Protein AF-A0A4Y8ASU7-F1 (afdb_monomer)

Mean predicted aligned error: 11.01 Å

Sequence (194 aa):
MLKTLIFANNSLIIQIIEDSEATLLFNSAEYLFLFICIIIALLIMMLIPAILCFSMIDNFFNINKFKKEIDTRICTSDIIHYSEYTKCTCDKYLKSCSNFVKNFTGLAAWNIFSLAYIITGFDNFKTGLIEYFRFPFNVFNSLNSDAILNSIKSFSSNWLSMFTIIVLTLIFTLLGKYIGNTMGKERMKLRGLI

Organism: NCBI:txid708091

Radius of gyration: 28.39 Å; Cα contacts (8 Å, |Δi|>4): 136; chains: 1; bounding box: 57×44×99 Å

Secondary structure (DSSP, 8-state):
--HHHHHHHHHHHHHHHHHHHHHHHHHHHHHHHHHHHHHHHHHHHHHHHHHHHHHHHHHHHHHHHHHHHHHHHHTT--SS-HHHHHHHHHHHHHHHHHHHHHHHHHHHHHHHHHHHHHHHHSSSHHHHHHHHHHHHHHHHHTTSSS-HHHHHHHTHHHHHHHHHHHHHHHHHHHHHHHHHHHHHHHHHHTTT--

Foldseek 3Di:
DVVVVVVVVVVVVVVVVVVVVVVVVVVVVVLVVLVVVLLVVLVCLVCLLVVLVVQLVVLVVQLVVLVCVLVVDVVDDDDDPCDPVNVVSLVSNLQSLLSNQLSVQLNVLLVVLLQVCLVPVDPDNVVSVVCLVCVSVQLVVVSPPDQNVVSCVVCVVSVVSSVVSNVRSNVRSVVSSVVSSVVSVVVCVVVVND

pLDDT: mean 81.57, std 17.42, range [36.06, 97.94]

Structure (mmCIF, N/CA/C/O backbone):
data_AF-A0A4Y8ASU7-F1
#
_entry.id   AF-A0A4Y8ASU7-F1
#
loop_
_atom_site.group_PDB
_atom_site.id
_atom_site.type_symbol
_atom_site.label_atom_id
_atom_site.label_alt_id
_atom_site.label_comp_id
_atom_site.label_asym_id
_atom_site.label_entity_id
_atom_site.label_seq_id
_atom_site.pdbx_PDB_ins_code
_atom_site.Cartn_x
_atom_site.Cartn_y
_atom_site.Cartn_z
_atom_site.occupancy
_atom_site.B_iso_or_equiv
_atom_site.auth_seq_id
_atom_site.auth_comp_id
_atom_site.auth_asym_id
_atom_site.auth_atom_id
_atom_site.pdbx_PDB_model_num
ATOM 1 N N . MET A 1 1 ? -0.483 -27.509 70.607 1.00 44.81 1 MET A N 1
ATOM 2 C CA . MET A 1 1 ? -1.502 -27.448 69.536 1.00 44.81 1 MET A CA 1
ATOM 3 C C . MET A 1 1 ? -1.862 -26.021 69.093 1.00 44.81 1 MET A C 1
ATOM 5 O O . MET A 1 1 ? -2.375 -25.873 67.999 1.00 44.81 1 MET A O 1
ATOM 9 N N . LEU A 1 2 ? -1.549 -24.969 69.871 1.00 36.50 2 LEU A N 1
ATOM 10 C CA . LEU A 1 2 ? -1.854 -23.573 69.501 1.00 36.50 2 LEU A CA 1
ATOM 11 C C . LEU A 1 2 ? -0.811 -22.920 68.558 1.00 36.50 2 LEU A C 1
ATOM 13 O O . LEU A 1 2 ? -1.159 -22.084 67.735 1.00 36.50 2 LEU A O 1
ATOM 17 N N . LYS A 1 3 ? 0.467 -23.330 68.630 1.00 36.06 3 LYS A N 1
ATOM 18 C CA . LYS A 1 3 ? 1.561 -22.774 67.800 1.00 36.06 3 LYS A CA 1
ATOM 19 C C . LYS A 1 3 ? 1.506 -23.178 66.319 1.00 36.06 3 LYS A C 1
ATOM 21 O O . LYS A 1 3 ? 1.955 -22.418 65.472 1.00 36.06 3 LYS A O 1
ATOM 26 N N . THR A 1 4 ? 0.948 -24.345 66.001 1.00 41.53 4 THR A N 1
ATOM 27 C CA . THR A 1 4 ? 0.820 -24.848 64.621 1.00 41.53 4 THR A CA 1
ATOM 28 C C . THR A 1 4 ? -0.310 -24.174 63.842 1.00 41.53 4 THR A C 1
ATOM 30 O O . THR A 1 4 ? -0.226 -24.068 62.624 1.00 41.53 4 THR A O 1
ATOM 33 N N . LEU A 1 5 ? -1.329 -23.656 64.535 1.00 39.16 5 LEU A N 1
ATOM 34 C CA . LEU A 1 5 ? -2.473 -22.984 63.909 1.00 39.16 5 LEU A CA 1
ATOM 35 C C . LEU A 1 5 ? -2.127 -21.557 63.440 1.00 39.16 5 LEU A C 1
ATOM 37 O O . LEU A 1 5 ? -2.659 -21.089 62.440 1.00 39.16 5 LEU A O 1
ATOM 41 N N . ILE A 1 6 ? -1.178 -20.898 64.115 1.00 47.53 6 ILE A N 1
ATOM 42 C CA . ILE A 1 6 ? -0.704 -19.549 63.759 1.00 47.53 6 ILE A CA 1
ATOM 43 C C . ILE A 1 6 ? 0.185 -19.586 62.502 1.00 47.53 6 ILE A C 1
ATOM 45 O O . ILE A 1 6 ? 0.091 -18.703 61.654 1.00 47.53 6 ILE A O 1
ATOM 49 N N . PHE A 1 7 ? 1.000 -20.635 62.333 1.00 46.31 7 PHE A N 1
ATOM 50 C CA . PHE A 1 7 ? 1.861 -20.788 61.151 1.00 46.31 7 PHE A CA 1
ATOM 51 C C . PHE A 1 7 ? 1.074 -21.076 59.863 1.00 46.31 7 PHE A C 1
ATOM 53 O O . PHE A 1 7 ? 1.402 -20.517 58.820 1.00 46.31 7 PHE A O 1
ATOM 60 N N . ALA A 1 8 ? 0.017 -21.892 59.940 1.00 49.94 8 ALA A N 1
ATOM 61 C CA . ALA A 1 8 ? -0.834 -22.198 58.787 1.00 49.94 8 ALA A CA 1
ATOM 62 C C . ALA A 1 8 ? -1.646 -20.979 58.312 1.00 49.94 8 ALA A C 1
ATOM 64 O O . ALA A 1 8 ? -1.861 -20.807 57.116 1.00 49.94 8 ALA A O 1
ATOM 65 N N . ASN A 1 9 ? -2.053 -20.102 59.238 1.00 49.16 9 ASN A N 1
ATOM 66 C CA . ASN A 1 9 ? -2.788 -18.887 58.891 1.00 49.16 9 ASN A CA 1
ATOM 67 C C . ASN A 1 9 ? -1.881 -17.854 58.203 1.00 49.16 9 ASN A C 1
ATOM 69 O O . ASN A 1 9 ? -2.295 -17.209 57.245 1.00 49.16 9 ASN A O 1
ATOM 73 N N . ASN A 1 10 ? -0.616 -17.750 58.627 1.00 52.97 10 ASN A N 1
ATOM 74 C CA . ASN A 1 10 ? 0.356 -16.885 57.960 1.00 52.97 10 ASN A CA 1
ATOM 75 C C . ASN A 1 10 ? 0.734 -17.387 56.560 1.00 52.97 10 ASN A C 1
ATOM 77 O O . ASN A 1 10 ? 0.873 -16.557 55.671 1.00 52.97 10 ASN A O 1
ATOM 81 N N . SER A 1 11 ? 0.878 -18.699 56.325 1.00 52.06 11 SER A N 1
ATOM 82 C CA . SER A 1 11 ? 1.217 -19.192 54.977 1.00 52.06 11 SER A CA 1
ATOM 83 C C . SER A 1 11 ? 0.069 -19.017 53.981 1.00 52.06 11 SER A C 1
ATOM 85 O O . SER A 1 11 ? 0.326 -18.713 52.824 1.00 52.06 11 SER A O 1
ATOM 87 N N . LEU A 1 12 ? -1.184 -19.159 54.428 1.00 50.53 12 LEU A N 1
ATOM 88 C CA . LEU A 1 12 ? -2.373 -18.874 53.618 1.00 50.53 12 LEU A CA 1
ATOM 89 C C . LEU A 1 12 ? -2.499 -17.382 53.300 1.00 50.53 12 LEU A C 1
ATOM 91 O O . LEU A 1 12 ? -2.780 -17.030 52.163 1.00 50.53 12 LEU A O 1
ATOM 95 N N . ILE A 1 13 ? -2.248 -16.499 54.271 1.00 52.28 13 ILE A N 1
ATOM 96 C CA . ILE A 1 13 ? -2.249 -15.047 54.036 1.00 52.28 13 ILE A CA 1
ATOM 97 C C . ILE A 1 13 ? -1.114 -14.651 53.081 1.00 52.28 13 ILE A C 1
ATOM 99 O O . ILE A 1 13 ? -1.345 -13.852 52.183 1.00 52.28 13 ILE A O 1
ATOM 103 N N . ILE A 1 14 ? 0.080 -15.237 53.220 1.00 55.22 14 ILE A N 1
ATOM 104 C CA . ILE A 1 14 ? 1.208 -14.985 52.312 1.00 55.22 14 ILE A CA 1
ATOM 105 C C . ILE A 1 14 ? 0.900 -15.494 50.899 1.00 55.22 14 ILE A C 1
ATOM 107 O O . ILE A 1 14 ? 1.117 -14.746 49.959 1.00 55.22 14 ILE A O 1
ATOM 111 N N . GLN A 1 15 ? 0.312 -16.687 50.744 1.00 50.19 15 GLN A N 1
ATOM 112 C CA . GLN A 1 15 ? -0.119 -17.194 49.433 1.00 50.19 15 GLN A CA 1
ATOM 113 C C . GLN A 1 15 ? -1.212 -16.333 48.797 1.00 50.19 15 GLN A C 1
ATOM 115 O O . GLN A 1 15 ? -1.145 -16.063 47.608 1.00 50.19 15 GLN A O 1
ATOM 120 N N . ILE A 1 16 ? -2.189 -15.852 49.571 1.00 56.22 16 ILE A N 1
ATOM 121 C CA . ILE A 1 16 ? -3.238 -14.955 49.060 1.00 56.22 16 ILE A CA 1
ATOM 122 C C . ILE A 1 16 ? -2.641 -13.604 48.641 1.00 56.22 16 ILE A C 1
ATOM 124 O O . ILE A 1 16 ? -3.073 -13.031 47.643 1.00 56.22 16 ILE A O 1
ATOM 128 N N . ILE A 1 17 ? -1.650 -13.094 49.377 1.00 53.31 17 ILE A N 1
ATOM 129 C CA . ILE A 1 17 ? -0.957 -11.847 49.034 1.00 53.31 17 ILE A CA 1
ATOM 130 C C . ILE A 1 17 ? -0.096 -12.040 47.781 1.00 53.31 17 ILE A C 1
ATOM 132 O O . ILE A 1 17 ? -0.230 -11.232 46.867 1.00 53.31 17 ILE A O 1
ATOM 136 N N . GLU A 1 18 ? 0.697 -13.113 47.696 1.00 53.25 18 GLU A N 1
AT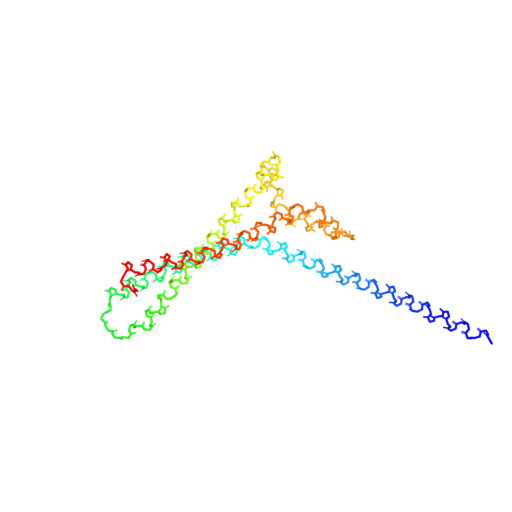OM 137 C CA . GLU A 1 18 ? 1.498 -13.465 46.512 1.00 53.25 18 GLU A CA 1
ATOM 138 C C . GLU A 1 18 ? 0.620 -13.709 45.284 1.00 53.25 18 GLU A C 1
ATOM 140 O O . GLU A 1 18 ? 0.930 -13.192 44.216 1.00 53.25 18 GLU A O 1
ATOM 145 N N . ASP A 1 19 ? -0.504 -14.416 45.422 1.00 53.53 19 ASP A N 1
ATOM 146 C CA . ASP A 1 19 ? -1.455 -14.617 44.328 1.00 53.53 19 ASP A CA 1
ATOM 147 C C . ASP A 1 19 ? -2.114 -13.295 43.916 1.00 53.53 19 ASP A C 1
ATOM 149 O O . ASP A 1 19 ? -2.340 -13.081 42.724 1.00 53.53 19 ASP A O 1
ATOM 153 N N . SER A 1 20 ? -2.386 -12.379 44.857 1.00 54.91 20 SER A N 1
ATOM 154 C CA . SER A 1 20 ? -2.950 -11.054 44.555 1.00 54.91 20 SER A CA 1
ATOM 155 C C . SER A 1 20 ? -1.939 -10.109 43.897 1.00 54.91 20 SER A C 1
ATOM 157 O O . SER A 1 20 ? -2.292 -9.387 42.967 1.00 54.91 20 SER A O 1
ATOM 159 N N . GLU A 1 21 ? -0.672 -10.135 44.324 1.00 51.09 21 GLU A N 1
ATOM 160 C CA . GLU A 1 21 ? 0.411 -9.357 43.717 1.00 51.09 21 GLU A CA 1
ATOM 161 C C . GLU A 1 21 ? 0.785 -9.926 42.355 1.00 51.09 21 GLU A C 1
ATOM 163 O O . GLU A 1 21 ? 0.956 -9.162 41.409 1.00 51.09 21 GLU A O 1
ATOM 168 N N . ALA A 1 22 ? 0.847 -11.251 42.212 1.00 48.22 22 ALA A N 1
ATOM 169 C CA . ALA A 1 22 ? 1.068 -11.905 40.933 1.00 48.22 22 ALA A CA 1
ATOM 170 C C . ALA A 1 22 ? -0.089 -11.623 39.970 1.00 48.22 22 ALA A C 1
ATOM 172 O O . ALA A 1 22 ? 0.170 -11.255 38.832 1.00 48.22 22 ALA A O 1
ATOM 173 N N . THR A 1 23 ? -1.355 -11.697 40.395 1.00 50.91 23 THR A N 1
ATOM 174 C CA . THR A 1 23 ? -2.488 -11.315 39.528 1.00 50.91 23 THR A CA 1
ATOM 175 C C . THR A 1 23 ? -2.517 -9.821 39.211 1.00 50.91 23 THR A C 1
ATOM 177 O O . THR A 1 23 ? -2.830 -9.468 38.078 1.00 50.91 23 THR A O 1
ATOM 180 N N . LEU A 1 24 ? -2.129 -8.927 40.125 1.00 52.47 24 LEU A N 1
ATOM 181 C CA . LEU A 1 24 ? -1.955 -7.496 39.830 1.00 52.47 24 LEU A CA 1
ATOM 182 C C . LEU A 1 24 ? -0.792 -7.233 38.857 1.00 52.47 24 LEU A C 1
ATOM 184 O O . LEU A 1 24 ? -0.921 -6.415 37.943 1.00 52.47 24 LEU A O 1
ATOM 188 N N . LEU A 1 25 ? 0.327 -7.944 38.996 1.00 47.69 25 LEU A N 1
ATOM 189 C CA . LEU A 1 25 ? 1.481 -7.864 38.098 1.00 47.69 25 LEU A CA 1
ATOM 190 C C . LEU A 1 25 ? 1.181 -8.461 36.717 1.00 47.69 25 LEU A C 1
ATOM 192 O O . LEU A 1 25 ? 1.522 -7.849 35.711 1.00 47.69 25 LEU A O 1
ATOM 196 N N . PHE A 1 26 ? 0.492 -9.600 36.642 1.00 49.72 26 PHE A N 1
ATOM 197 C CA . PHE A 1 26 ? 0.038 -10.191 35.380 1.00 49.72 26 PHE A CA 1
ATOM 198 C C . PHE A 1 26 ? -1.007 -9.308 34.693 1.00 49.72 26 PHE A C 1
ATOM 200 O O . PHE A 1 26 ? -0.875 -9.053 33.498 1.00 49.72 26 PHE A O 1
ATOM 207 N N . ASN A 1 27 ? -1.968 -8.752 35.439 1.00 61.84 27 ASN A N 1
ATOM 208 C CA . ASN A 1 27 ? -2.937 -7.798 34.897 1.00 61.84 27 ASN A CA 1
ATOM 209 C C . ASN A 1 27 ? -2.243 -6.524 34.398 1.00 61.84 27 ASN A C 1
ATOM 211 O O . ASN A 1 27 ? -2.561 -6.049 33.313 1.00 61.84 27 ASN A O 1
ATOM 215 N N . SER A 1 28 ? -1.262 -5.984 35.127 1.00 68.44 28 SER A N 1
ATOM 216 C CA . SER A 1 28 ? -0.523 -4.791 34.686 1.00 68.44 28 SER A CA 1
ATOM 217 C C . SER A 1 28 ? 0.396 -5.058 33.488 1.00 68.44 28 SER A C 1
ATOM 219 O O . SER A 1 28 ? 0.469 -4.223 32.586 1.00 68.44 28 SER A O 1
ATOM 221 N N . ALA A 1 29 ? 1.043 -6.225 33.419 1.00 74.19 29 ALA A N 1
ATOM 222 C CA . ALA A 1 29 ? 1.881 -6.623 32.290 1.00 74.19 29 ALA A CA 1
ATOM 223 C C . ALA A 1 29 ? 1.060 -6.894 31.019 1.00 74.19 29 ALA A C 1
ATOM 225 O O . ALA A 1 29 ? 1.435 -6.429 29.941 1.00 74.19 29 ALA A O 1
ATOM 226 N N . GLU A 1 30 ? -0.073 -7.593 31.128 1.00 74.31 30 GLU A N 1
ATOM 227 C CA . GLU A 1 30 ? -0.996 -7.823 30.011 1.00 74.31 30 GLU A CA 1
ATOM 228 C C . GLU A 1 30 ? -1.584 -6.502 29.497 1.00 74.31 30 GLU A C 1
ATOM 230 O O . GLU A 1 30 ? -1.581 -6.247 28.290 1.00 74.31 30 GLU A O 1
ATOM 235 N N . TYR A 1 31 ? -2.006 -5.611 30.401 1.00 76.62 31 TYR A N 1
ATOM 236 C CA . TYR A 1 31 ? -2.478 -4.274 30.035 1.00 76.62 31 TYR A CA 1
ATOM 237 C C . TYR A 1 31 ? -1.402 -3.451 29.327 1.00 76.62 31 TYR A C 1
ATOM 239 O O . TYR A 1 31 ? -1.688 -2.802 28.318 1.00 76.62 31 TYR A O 1
ATOM 247 N N . LEU A 1 32 ? -0.163 -3.487 29.820 1.00 81.31 32 LEU A N 1
ATOM 248 C CA . LEU A 1 32 ? 0.962 -2.785 29.208 1.00 81.31 32 LEU A CA 1
ATOM 249 C C . LEU A 1 32 ? 1.285 -3.347 27.818 1.00 81.31 32 LEU A C 1
ATOM 251 O O . LEU A 1 32 ? 1.518 -2.582 26.882 1.00 81.31 32 LEU A O 1
ATOM 255 N N . PHE A 1 33 ? 1.241 -4.668 27.652 1.00 84.50 33 PHE A N 1
ATOM 256 C CA . PHE A 1 33 ? 1.410 -5.312 26.353 1.00 84.50 33 PHE A CA 1
ATOM 257 C C . PHE A 1 33 ? 0.317 -4.889 25.361 1.00 84.50 33 PHE A C 1
ATOM 259 O O . PHE A 1 33 ? 0.629 -4.437 24.259 1.00 84.50 33 PHE A O 1
ATOM 266 N N . LEU A 1 34 ? -0.958 -4.959 25.756 1.00 82.62 34 LEU A N 1
ATOM 267 C CA . LEU A 1 34 ? -2.087 -4.539 24.919 1.00 82.62 34 LEU A CA 1
ATOM 268 C C . LEU A 1 34 ? -2.005 -3.057 24.547 1.00 82.62 34 LEU A C 1
ATOM 270 O O . LEU A 1 34 ? -2.239 -2.700 23.391 1.00 82.62 34 LEU A O 1
ATOM 274 N N . PHE A 1 35 ? -1.629 -2.200 25.498 1.00 83.56 35 PHE A N 1
ATOM 275 C CA . PHE A 1 35 ? -1.383 -0.785 25.245 1.00 83.56 35 PHE A CA 1
ATOM 276 C C . PHE A 1 35 ? -0.330 -0.599 24.148 1.00 83.56 35 PHE A C 1
ATOM 278 O O . PHE A 1 35 ? -0.595 0.064 23.145 1.00 83.56 35 PHE A O 1
ATOM 285 N N . ILE A 1 36 ? 0.833 -1.243 24.289 1.00 87.19 36 ILE A N 1
ATOM 286 C CA . ILE A 1 36 ? 1.911 -1.190 23.294 1.00 87.19 36 ILE A CA 1
ATOM 287 C C . ILE A 1 36 ? 1.407 -1.669 21.926 1.00 87.19 36 ILE A C 1
ATOM 289 O O . ILE A 1 36 ? 1.649 -1.000 20.920 1.00 87.19 36 ILE A O 1
ATOM 293 N N . CYS A 1 37 ? 0.666 -2.778 21.870 1.00 89.06 37 CYS A N 1
ATOM 294 C CA . CYS A 1 37 ? 0.096 -3.296 20.627 1.00 89.06 37 CYS A CA 1
ATOM 295 C C . CYS A 1 37 ? -0.835 -2.291 19.941 1.00 89.06 37 CYS A C 1
ATOM 297 O O . CYS A 1 37 ? -0.726 -2.098 18.729 1.00 89.06 37 CYS A O 1
ATOM 299 N N . ILE A 1 38 ? -1.721 -1.628 20.688 1.00 87.69 38 ILE A N 1
ATOM 300 C CA . ILE A 1 38 ? -2.642 -0.624 20.137 1.00 87.69 38 ILE A CA 1
ATOM 301 C C . ILE A 1 38 ? -1.866 0.572 19.600 1.00 87.69 38 ILE A C 1
ATOM 303 O O . ILE A 1 38 ? -2.110 0.990 18.471 1.00 87.69 38 ILE A O 1
ATOM 307 N N . ILE A 1 39 ? -0.905 1.097 20.363 1.00 88.50 39 ILE A N 1
ATOM 308 C CA . ILE A 1 39 ? -0.077 2.223 19.918 1.00 88.50 39 ILE A CA 1
ATOM 309 C C . ILE A 1 39 ? 0.665 1.870 18.627 1.00 88.50 39 ILE A C 1
ATOM 311 O O . ILE A 1 39 ? 0.620 2.636 17.663 1.00 88.50 39 ILE A O 1
ATOM 315 N N . ILE A 1 40 ? 1.292 0.694 18.569 1.00 91.62 40 ILE A N 1
ATOM 316 C CA . ILE A 1 40 ? 1.977 0.217 17.364 1.00 91.62 40 ILE A CA 1
ATOM 317 C C . ILE A 1 40 ? 0.993 0.094 16.196 1.00 91.62 40 ILE A C 1
ATOM 319 O O . ILE A 1 40 ? 1.293 0.570 15.102 1.00 91.62 40 ILE A O 1
ATOM 323 N N . ALA A 1 41 ? -0.188 -0.489 16.410 1.00 90.88 41 ALA A N 1
ATOM 324 C CA . ALA A 1 41 ? -1.202 -0.627 15.370 1.00 90.88 41 ALA A CA 1
ATOM 325 C C . ALA A 1 41 ? -1.652 0.738 14.824 1.00 90.88 41 ALA A C 1
ATOM 327 O O . ALA A 1 41 ? -1.694 0.928 13.608 1.00 90.88 41 ALA A O 1
ATOM 328 N N . LEU A 1 42 ? -1.924 1.711 15.699 1.00 91.31 42 LEU A N 1
ATOM 329 C CA . LEU A 1 42 ? -2.294 3.076 15.313 1.00 91.31 42 LEU A CA 1
ATOM 330 C C . LEU A 1 42 ? -1.194 3.755 14.490 1.00 91.31 42 LEU A C 1
ATOM 332 O O . LEU A 1 42 ? -1.478 4.339 13.443 1.00 91.31 42 LEU A O 1
ATOM 336 N N . LEU A 1 43 ? 0.063 3.648 14.931 1.00 91.38 43 LEU A N 1
ATOM 337 C CA . LEU A 1 43 ? 1.211 4.200 14.212 1.00 91.38 43 LEU A CA 1
ATOM 338 C C . LEU A 1 43 ? 1.358 3.567 12.827 1.00 91.38 43 LEU A C 1
ATOM 340 O O . LEU A 1 43 ? 1.503 4.288 11.841 1.00 91.38 43 LEU A O 1
ATOM 344 N N . ILE A 1 44 ? 1.264 2.239 12.731 1.00 90.88 44 ILE A N 1
ATOM 345 C CA . ILE A 1 44 ? 1.319 1.526 11.450 1.00 90.88 44 ILE A CA 1
ATOM 346 C C . ILE A 1 44 ? 0.216 2.030 10.516 1.00 90.88 44 ILE A C 1
ATOM 348 O O . ILE A 1 44 ? 0.511 2.382 9.374 1.00 90.88 44 ILE A O 1
ATOM 352 N N . MET A 1 45 ? -1.028 2.133 10.992 1.00 90.31 45 MET A N 1
ATOM 353 C CA . MET A 1 45 ? -2.157 2.602 10.179 1.00 90.31 45 MET A CA 1
ATOM 354 C C . MET A 1 45 ? -1.937 4.006 9.614 1.00 90.31 45 MET A C 1
ATOM 356 O O . MET A 1 45 ? -2.213 4.244 8.440 1.00 90.31 45 MET A O 1
ATOM 360 N N . MET A 1 46 ? -1.398 4.926 10.416 1.00 91.19 46 MET A N 1
ATOM 361 C CA . MET A 1 46 ? -1.095 6.285 9.958 1.00 91.19 46 MET A CA 1
ATOM 362 C C . MET A 1 46 ? 0.085 6.328 8.974 1.00 91.19 46 MET A C 1
ATOM 364 O O . MET A 1 46 ? 0.106 7.164 8.070 1.00 91.19 46 MET A O 1
ATOM 368 N N . LEU A 1 47 ? 1.063 5.431 9.122 1.00 94.44 47 LEU A N 1
ATOM 369 C CA . LEU A 1 47 ? 2.284 5.423 8.315 1.00 94.44 47 LEU A CA 1
ATOM 370 C C . LEU A 1 47 ? 2.126 4.750 6.947 1.00 94.44 47 LEU A C 1
ATOM 372 O O . LEU A 1 47 ? 2.843 5.128 6.021 1.00 94.44 47 LEU A O 1
ATOM 376 N N . ILE A 1 48 ? 1.210 3.788 6.782 1.00 93.69 48 ILE A N 1
ATOM 377 C CA . ILE A 1 48 ? 0.998 3.062 5.513 1.00 93.69 48 ILE A CA 1
ATOM 378 C C . ILE A 1 48 ? 0.908 4.001 4.294 1.00 93.69 48 ILE A C 1
ATOM 380 O O . ILE A 1 48 ? 1.731 3.850 3.384 1.00 93.69 48 ILE A O 1
ATOM 384 N N . PRO A 1 49 ? -0.016 4.984 4.235 1.00 94.19 49 PRO A N 1
ATOM 385 C CA . PRO A 1 49 ? -0.134 5.848 3.060 1.00 94.19 49 PRO A CA 1
ATOM 386 C C . PRO A 1 49 ? 1.122 6.699 2.824 1.00 94.19 49 PRO A C 1
ATOM 388 O O . PRO A 1 49 ? 1.516 6.904 1.674 1.00 94.19 49 PRO A O 1
ATOM 391 N N . ALA A 1 50 ? 1.796 7.144 3.890 1.00 95.75 50 ALA A N 1
ATOM 392 C CA . ALA A 1 50 ? 3.031 7.917 3.789 1.00 95.75 50 ALA A CA 1
ATOM 393 C C . ALA A 1 50 ? 4.183 7.082 3.205 1.00 95.75 50 ALA A C 1
ATOM 395 O O . ALA A 1 50 ? 4.860 7.528 2.278 1.00 95.75 50 ALA A O 1
ATOM 396 N N . ILE A 1 51 ? 4.366 5.849 3.687 1.00 96.38 51 ILE A N 1
ATOM 397 C CA . ILE A 1 51 ? 5.393 4.917 3.200 1.00 96.38 51 ILE A CA 1
ATOM 398 C C . ILE A 1 51 ? 5.136 4.552 1.735 1.00 96.38 51 ILE A C 1
ATOM 400 O O . ILE A 1 51 ? 6.068 4.563 0.927 1.00 96.38 51 ILE A O 1
ATOM 404 N N . LEU A 1 52 ? 3.882 4.259 1.375 1.00 96.75 52 LEU A N 1
ATOM 405 C CA . LEU A 1 52 ? 3.501 3.955 -0.005 1.00 96.75 52 LEU A CA 1
ATOM 406 C C . LEU A 1 52 ? 3.794 5.140 -0.931 1.00 96.75 52 LEU A C 1
ATOM 408 O O . LEU A 1 52 ? 4.414 4.955 -1.977 1.00 96.75 52 LEU A O 1
ATOM 412 N N . CYS A 1 53 ? 3.417 6.356 -0.531 1.00 97.56 53 CYS A N 1
ATOM 413 C CA . CYS A 1 53 ? 3.668 7.565 -1.311 1.00 97.56 53 CYS A CA 1
ATOM 414 C C . CYS A 1 53 ? 5.169 7.838 -1.484 1.00 97.56 53 CYS A C 1
ATOM 416 O O . CYS A 1 53 ? 5.645 7.984 -2.611 1.00 97.56 53 CYS A O 1
ATOM 418 N N . PHE A 1 54 ? 5.936 7.823 -0.391 1.00 97.44 54 PHE A N 1
ATOM 419 C CA . PHE A 1 54 ? 7.384 8.030 -0.432 1.00 97.44 54 PHE A CA 1
ATOM 420 C C . PHE A 1 54 ? 8.077 6.997 -1.327 1.00 97.44 54 PHE A C 1
ATOM 422 O O . PHE A 1 54 ? 8.851 7.350 -2.217 1.00 97.44 54 PHE A O 1
ATOM 429 N N . SER A 1 55 ? 7.747 5.715 -1.152 1.00 96.50 55 SER A N 1
ATOM 430 C CA . SER A 1 55 ? 8.333 4.641 -1.951 1.00 96.50 55 SER A CA 1
ATOM 431 C C . SER A 1 55 ? 7.913 4.723 -3.423 1.00 96.50 55 SER A C 1
ATOM 433 O O . SER A 1 55 ? 8.715 4.429 -4.308 1.00 96.50 55 SER A O 1
ATOM 435 N N . MET A 1 56 ? 6.686 5.146 -3.730 1.00 97.44 56 MET A N 1
ATOM 436 C CA . MET A 1 56 ? 6.249 5.400 -5.106 1.00 97.44 56 MET A CA 1
ATOM 437 C C . MET A 1 56 ? 7.093 6.500 -5.764 1.00 97.44 56 MET A C 1
ATOM 439 O O . MET A 1 56 ? 7.603 6.291 -6.864 1.00 97.44 56 MET A O 1
ATOM 443 N N . ILE A 1 57 ? 7.271 7.639 -5.091 1.00 97.44 57 ILE A N 1
ATOM 444 C CA . ILE A 1 57 ? 8.040 8.782 -5.605 1.00 97.44 57 ILE A CA 1
ATOM 445 C C . ILE A 1 57 ? 9.506 8.394 -5.838 1.00 97.44 57 ILE A C 1
ATOM 447 O O . ILE A 1 57 ? 10.040 8.643 -6.918 1.00 97.44 57 ILE A O 1
ATOM 451 N N . ASP A 1 58 ? 10.142 7.723 -4.876 1.00 96.56 58 ASP A N 1
ATOM 452 C CA . ASP A 1 58 ? 11.519 7.235 -5.019 1.00 96.56 58 ASP A CA 1
ATOM 453 C C . ASP A 1 58 ? 11.672 6.311 -6.241 1.00 96.56 58 ASP A C 1
ATOM 455 O O . ASP A 1 58 ? 12.548 6.497 -7.091 1.00 96.56 58 ASP A O 1
ATOM 459 N N . ASN A 1 59 ? 10.754 5.355 -6.407 1.00 96.19 59 ASN A N 1
ATOM 460 C CA . ASN A 1 59 ? 10.792 4.452 -7.554 1.00 96.19 59 ASN A CA 1
ATOM 461 C C . ASN A 1 59 ? 10.517 5.168 -8.883 1.00 96.19 59 ASN A C 1
ATOM 463 O O . ASN A 1 59 ? 11.106 4.788 -9.892 1.00 96.19 59 ASN A O 1
ATOM 467 N N . PHE A 1 60 ? 9.698 6.222 -8.905 1.00 96.50 60 PHE A N 1
ATOM 468 C CA . PHE A 1 60 ? 9.503 7.050 -10.097 1.00 96.50 60 PHE A CA 1
ATOM 469 C C . PHE A 1 60 ? 10.809 7.721 -10.546 1.00 96.50 60 PHE A C 1
ATOM 471 O O . PHE A 1 60 ? 11.175 7.649 -11.724 1.00 96.50 60 PHE A O 1
ATOM 478 N N . PHE A 1 61 ? 11.560 8.314 -9.615 1.00 96.56 61 PHE A N 1
ATOM 479 C CA . PHE A 1 61 ? 12.868 8.893 -9.926 1.00 96.56 61 PHE A CA 1
ATOM 480 C C . PHE A 1 61 ? 13.873 7.831 -10.382 1.00 96.56 61 PHE A C 1
ATOM 482 O O . PHE A 1 61 ? 14.579 8.045 -11.370 1.00 96.56 61 PHE A O 1
ATOM 489 N N . ASN A 1 62 ? 13.886 6.660 -9.740 1.00 95.25 62 ASN A N 1
ATOM 490 C CA . ASN A 1 62 ? 14.748 5.545 -10.131 1.00 95.25 62 ASN A CA 1
ATOM 491 C C . ASN A 1 62 ? 14.429 5.014 -11.540 1.00 95.25 62 ASN A C 1
ATOM 493 O O . ASN A 1 62 ? 15.350 4.781 -12.322 1.00 95.25 62 ASN A O 1
ATOM 497 N N . ILE A 1 63 ? 13.150 4.902 -11.920 1.00 93.62 63 ILE A N 1
ATOM 498 C CA . ILE A 1 63 ? 12.742 4.546 -13.292 1.00 93.62 63 ILE A CA 1
ATOM 499 C C . ILE A 1 63 ? 13.342 5.526 -14.298 1.00 93.62 63 ILE A C 1
ATOM 501 O O . ILE A 1 63 ? 13.919 5.099 -15.296 1.00 93.62 63 ILE A O 1
ATOM 505 N N . ASN A 1 64 ? 13.221 6.831 -14.043 1.00 92.75 64 ASN A N 1
ATOM 506 C CA . ASN A 1 64 ? 13.731 7.860 -14.948 1.00 92.75 64 ASN A CA 1
ATOM 507 C C . ASN A 1 64 ? 15.261 7.832 -15.037 1.00 92.75 64 ASN A C 1
ATOM 509 O O . ASN A 1 64 ? 15.815 7.946 -16.132 1.00 92.75 64 ASN A O 1
ATOM 513 N N . LYS A 1 65 ? 15.940 7.620 -13.905 1.00 93.25 65 LYS A N 1
ATOM 514 C CA . LYS A 1 65 ? 17.395 7.470 -13.838 1.00 93.25 65 LYS A CA 1
ATOM 515 C C . LYS A 1 65 ? 17.876 6.278 -14.668 1.00 93.25 65 LYS A C 1
ATOM 517 O O . LYS A 1 65 ? 18.678 6.464 -15.580 1.00 93.25 65 LYS A O 1
ATOM 522 N N . PHE A 1 66 ? 17.358 5.078 -14.406 1.00 90.50 66 PHE A N 1
ATOM 523 C CA . PHE A 1 66 ? 17.792 3.868 -15.112 1.00 90.50 66 PHE A CA 1
ATOM 524 C C . PHE A 1 66 ? 17.364 3.869 -16.578 1.00 90.50 66 PHE A C 1
ATOM 526 O O . PHE A 1 66 ? 18.122 3.418 -17.429 1.00 90.50 66 PHE A O 1
ATOM 533 N N . LYS A 1 67 ? 16.203 4.449 -16.908 1.00 89.00 67 LYS A N 1
ATOM 534 C CA . LYS A 1 67 ? 15.801 4.685 -18.300 1.00 89.00 67 LYS A CA 1
ATOM 535 C C . LYS A 1 67 ? 16.852 5.506 -19.046 1.00 89.00 67 LYS A C 1
ATOM 537 O O . LYS A 1 67 ? 17.252 5.111 -20.134 1.00 89.00 67 LYS A O 1
ATOM 542 N N . LYS A 1 68 ? 17.303 6.620 -18.458 1.00 87.50 68 LYS A N 1
ATOM 543 C CA . LYS A 1 68 ? 18.332 7.474 -19.060 1.00 87.50 68 LYS A CA 1
ATOM 544 C C . LYS A 1 68 ? 19.654 6.725 -19.219 1.00 87.50 68 LYS A C 1
ATOM 546 O O . LYS A 1 68 ? 20.254 6.829 -20.276 1.00 87.50 68 LYS A O 1
ATOM 551 N N . GLU A 1 69 ? 20.080 5.960 -18.213 1.00 85.81 69 GLU A N 1
ATOM 552 C CA . GLU A 1 69 ? 21.310 5.154 -18.284 1.00 85.81 69 GLU A CA 1
ATOM 553 C C . GLU A 1 69 ? 21.256 4.079 -19.380 1.00 85.81 69 GLU A C 1
ATOM 555 O O . GLU A 1 69 ? 22.249 3.871 -20.072 1.00 85.81 69 GLU A O 1
ATOM 560 N N . ILE A 1 70 ? 20.105 3.421 -19.552 1.00 83.31 70 ILE A N 1
ATOM 561 C CA . ILE A 1 70 ? 19.853 2.460 -20.633 1.00 83.31 70 ILE A CA 1
ATOM 562 C C . ILE A 1 70 ? 19.954 3.176 -21.988 1.00 83.31 70 ILE A C 1
ATOM 564 O O . ILE A 1 70 ? 20.747 2.779 -22.837 1.00 83.31 70 ILE A O 1
ATOM 568 N N . ASP A 1 71 ? 19.211 4.272 -22.165 1.00 79.38 71 ASP A N 1
ATOM 569 C CA . ASP A 1 71 ? 19.107 4.980 -23.445 1.00 79.38 71 ASP A CA 1
ATOM 570 C C . ASP A 1 71 ? 20.442 5.628 -23.863 1.00 79.38 71 ASP A C 1
ATOM 572 O O . ASP A 1 71 ? 20.799 5.589 -25.039 1.00 79.38 71 ASP A O 1
ATOM 576 N N . THR A 1 72 ? 21.209 6.202 -22.928 1.00 78.19 72 THR A N 1
ATOM 577 C CA . THR A 1 72 ? 22.498 6.823 -23.261 1.00 78.19 72 THR A CA 1
ATOM 578 C C . THR A 1 72 ? 23.555 5.789 -23.574 1.00 78.19 72 THR A C 1
ATOM 580 O O . THR A 1 72 ? 24.272 5.957 -24.553 1.00 78.19 72 THR A O 1
ATOM 583 N N . ARG A 1 73 ? 23.675 4.730 -22.768 1.00 69.38 73 ARG A N 1
ATOM 584 C CA . ARG A 1 73 ? 24.758 3.766 -22.944 1.00 69.38 73 ARG A CA 1
ATOM 585 C C . ARG A 1 73 ? 24.533 2.924 -24.199 1.00 69.38 73 ARG A C 1
ATOM 587 O O . ARG A 1 73 ? 25.486 2.765 -24.953 1.00 69.38 73 ARG A O 1
ATOM 594 N N . ILE A 1 74 ? 23.321 2.414 -24.458 1.00 62.12 74 ILE A N 1
ATOM 595 C CA . ILE A 1 74 ? 23.062 1.538 -25.624 1.00 62.12 74 ILE A CA 1
ATOM 596 C C . ILE A 1 74 ? 23.306 2.287 -26.934 1.00 62.12 74 ILE A C 1
ATOM 598 O O . ILE A 1 74 ? 23.860 1.729 -27.873 1.00 62.12 74 ILE A O 1
ATOM 602 N N . CYS A 1 75 ? 22.942 3.569 -26.981 1.00 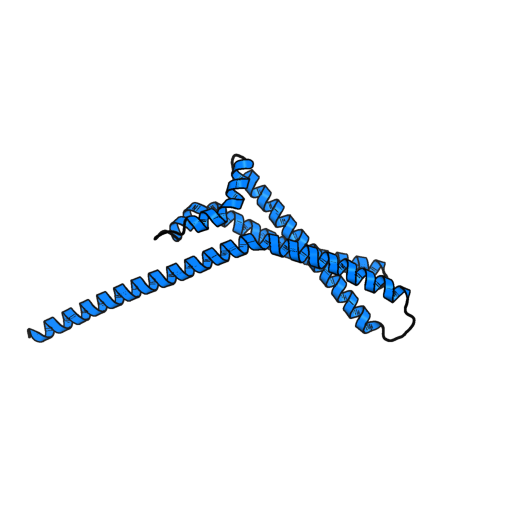53.84 75 CYS A N 1
ATOM 603 C CA . CYS A 1 75 ? 23.157 4.406 -28.156 1.00 53.84 75 CYS A CA 1
ATOM 604 C C . CYS A 1 75 ? 24.622 4.843 -28.351 1.00 53.84 75 CYS A C 1
ATOM 606 O O . CYS A 1 75 ? 24.914 5.462 -29.370 1.00 53.84 75 CYS A O 1
ATOM 608 N N . THR A 1 76 ? 25.532 4.590 -27.398 1.00 52.28 76 THR A N 1
ATOM 609 C CA . THR A 1 76 ? 26.913 5.119 -27.437 1.00 52.28 76 THR A CA 1
ATOM 610 C C . THR A 1 76 ? 28.025 4.072 -27.366 1.00 52.28 76 THR A C 1
ATOM 612 O O . THR A 1 76 ? 29.190 4.454 -27.417 1.00 52.28 76 THR A O 1
ATOM 615 N N . SER A 1 77 ? 27.727 2.773 -27.268 1.00 52.50 77 SER A N 1
ATOM 616 C CA . SER A 1 77 ? 28.756 1.755 -27.017 1.00 52.50 77 SER A CA 1
ATOM 617 C C . SER A 1 77 ? 28.924 0.727 -28.138 1.00 52.50 77 SER A C 1
ATOM 619 O O . SER A 1 77 ? 28.216 -0.281 -28.188 1.00 52.50 77 SER A O 1
ATOM 621 N N . ASP A 1 78 ? 29.972 0.916 -28.931 1.00 49.75 78 ASP A N 1
ATOM 622 C CA . ASP A 1 78 ? 30.870 -0.184 -29.282 1.00 49.75 78 ASP A CA 1
ATOM 623 C C . ASP A 1 78 ? 31.613 -0.624 -27.991 1.00 49.75 78 ASP A C 1
ATOM 625 O O . ASP A 1 78 ? 31.882 0.223 -27.142 1.00 49.75 78 ASP A O 1
ATOM 629 N N . ILE A 1 79 ? 31.980 -1.910 -27.834 1.00 49.16 79 ILE A N 1
ATOM 630 C CA . ILE A 1 79 ? 32.848 -2.521 -26.775 1.00 49.16 79 ILE A CA 1
ATOM 631 C C . ILE A 1 79 ? 32.153 -3.452 -25.730 1.00 49.16 79 ILE A C 1
ATOM 633 O O . ILE A 1 79 ? 31.772 -3.069 -24.626 1.00 49.16 79 ILE A O 1
ATOM 637 N N . ILE A 1 80 ? 32.090 -4.740 -26.090 1.00 51.81 80 ILE A N 1
ATOM 638 C CA . ILE A 1 80 ? 32.406 -6.030 -25.407 1.00 51.81 80 ILE A CA 1
ATOM 639 C C . ILE A 1 80 ? 32.179 -6.246 -23.876 1.00 51.81 80 ILE A C 1
ATOM 641 O O . ILE A 1 80 ? 31.772 -7.347 -23.512 1.00 51.81 80 ILE A O 1
ATOM 645 N N . HIS A 1 81 ? 32.326 -5.285 -22.952 1.00 53.62 81 HIS A N 1
ATOM 646 C CA . HIS A 1 81 ? 32.124 -5.520 -21.491 1.00 53.62 81 HIS A CA 1
ATOM 647 C C . HIS A 1 81 ? 30.663 -5.356 -21.013 1.00 53.62 81 HIS A C 1
ATOM 649 O O . HIS A 1 81 ? 30.368 -5.118 -19.841 1.00 53.62 81 HIS A O 1
ATOM 655 N N . TYR A 1 82 ? 29.728 -5.465 -21.950 1.00 58.81 82 TYR A N 1
ATOM 656 C CA . TYR A 1 82 ? 28.417 -4.843 -21.851 1.00 58.81 82 TYR A CA 1
ATOM 657 C C . TYR A 1 82 ? 27.339 -5.686 -21.163 1.00 58.81 82 TYR A C 1
ATOM 659 O O . TYR A 1 82 ? 26.388 -5.137 -20.608 1.00 58.81 82 TYR A O 1
ATOM 667 N N . SER A 1 83 ? 27.452 -7.013 -21.191 1.00 64.00 83 SER A N 1
ATOM 668 C CA . SER A 1 83 ? 26.317 -7.899 -20.898 1.00 64.00 83 SER A CA 1
ATOM 669 C C . SER A 1 83 ? 25.912 -7.909 -19.421 1.00 64.00 83 SER A C 1
ATOM 671 O O . SER A 1 83 ? 24.729 -7.777 -19.111 1.00 64.00 83 SER A O 1
ATOM 673 N N . GLU A 1 84 ? 26.869 -8.013 -18.497 1.00 66.19 84 GLU A N 1
ATOM 674 C CA . GLU A 1 84 ? 26.577 -8.167 -17.066 1.00 66.19 84 GLU A CA 1
ATOM 675 C C . GLU A 1 84 ? 26.132 -6.852 -16.408 1.00 66.19 84 GLU A C 1
ATOM 677 O O . GLU A 1 84 ? 25.125 -6.811 -15.697 1.00 66.19 84 GLU A O 1
ATOM 682 N N . TYR A 1 85 ? 26.822 -5.747 -16.707 1.00 66.62 85 TYR A N 1
ATOM 683 C CA . TYR A 1 85 ? 26.442 -4.425 -16.207 1.00 66.62 85 TYR A CA 1
ATOM 684 C C . TYR A 1 85 ? 25.079 -3.980 -16.755 1.00 66.62 85 TYR A C 1
ATOM 686 O O . TYR A 1 85 ? 24.233 -3.500 -15.999 1.00 66.62 85 TYR A O 1
ATOM 694 N N . THR A 1 86 ? 24.826 -4.184 -18.052 1.00 67.81 86 THR A N 1
ATOM 695 C CA . THR A 1 86 ? 23.540 -3.827 -18.671 1.00 67.81 86 THR A CA 1
ATOM 696 C C . THR A 1 86 ? 22.406 -4.660 -18.099 1.00 67.81 86 THR A C 1
ATOM 698 O O . THR A 1 86 ? 21.363 -4.101 -17.767 1.00 67.81 86 THR A O 1
ATOM 701 N N . LYS A 1 87 ? 22.623 -5.962 -17.875 1.00 75.06 87 LYS A N 1
ATOM 702 C CA . LYS A 1 87 ? 21.660 -6.828 -17.186 1.00 75.06 87 LYS A CA 1
ATOM 703 C C . LYS A 1 87 ? 21.346 -6.314 -15.777 1.00 75.06 87 LYS A C 1
ATOM 705 O O . LYS A 1 87 ? 20.177 -6.183 -15.431 1.00 75.06 87 LYS A O 1
ATOM 710 N N . CYS A 1 88 ? 22.360 -5.900 -15.017 1.00 81.69 88 CYS A N 1
ATOM 711 C CA . CYS A 1 88 ? 22.180 -5.306 -13.688 1.00 81.69 88 CYS A CA 1
ATOM 712 C C . CYS A 1 88 ? 21.345 -4.009 -13.718 1.00 81.69 88 CYS A C 1
ATOM 714 O O . CYS A 1 88 ? 20.451 -3.822 -12.888 1.00 81.69 88 CYS A O 1
ATOM 716 N N . THR A 1 89 ? 21.583 -3.114 -14.680 1.00 84.06 89 THR A N 1
ATOM 717 C CA . THR A 1 89 ? 20.795 -1.876 -14.839 1.00 84.06 89 THR A CA 1
ATOM 718 C C . THR A 1 89 ? 19.360 -2.164 -15.282 1.00 84.06 89 THR A C 1
ATOM 720 O O . THR A 1 89 ? 18.421 -1.541 -14.783 1.00 84.06 89 THR A O 1
ATOM 723 N N . CYS A 1 90 ? 19.168 -3.145 -16.161 1.00 84.81 90 CYS A N 1
ATOM 724 C CA . CYS A 1 90 ? 17.854 -3.602 -16.600 1.00 84.81 90 CYS A CA 1
ATOM 725 C C . CYS A 1 90 ? 17.043 -4.217 -15.451 1.00 84.81 90 CYS A C 1
ATOM 727 O O . CYS A 1 90 ? 15.883 -3.857 -15.258 1.00 84.81 90 CYS A O 1
ATOM 729 N N . ASP A 1 91 ? 17.657 -5.061 -14.623 1.00 88.25 91 ASP A N 1
ATOM 730 C CA . ASP A 1 91 ? 17.010 -5.647 -13.446 1.00 88.25 91 ASP A CA 1
ATOM 731 C C . ASP A 1 91 ? 16.604 -4.568 -12.432 1.00 88.25 91 ASP A C 1
ATOM 733 O O . ASP A 1 91 ? 15.505 -4.610 -11.869 1.00 88.25 91 ASP A O 1
ATOM 737 N N . LYS A 1 92 ? 17.454 -3.551 -12.231 1.00 91.81 92 LYS A N 1
ATOM 738 C CA . LYS A 1 92 ? 17.125 -2.382 -11.401 1.00 91.81 92 LYS A CA 1
ATOM 739 C C . LYS A 1 92 ? 15.952 -1.591 -11.978 1.00 91.81 92 LYS A C 1
ATOM 741 O O . LYS A 1 92 ? 15.043 -1.251 -11.226 1.00 91.81 92 LYS A O 1
ATOM 746 N N . TYR A 1 93 ? 15.925 -1.362 -13.290 1.00 92.50 93 TYR A N 1
ATOM 747 C CA . TYR A 1 93 ? 14.804 -0.715 -13.973 1.00 92.50 93 TYR A CA 1
ATOM 748 C C . TYR A 1 93 ? 13.491 -1.490 -13.784 1.00 92.50 93 TYR A C 1
ATOM 750 O O . TYR A 1 93 ? 12.498 -0.914 -13.338 1.00 92.50 93 TYR A O 1
ATOM 758 N N . LEU A 1 94 ? 13.491 -2.802 -14.044 1.00 92.19 94 LEU A N 1
ATOM 759 C CA . LEU A 1 94 ? 12.319 -3.667 -13.873 1.00 92.19 94 LEU A CA 1
ATOM 760 C C . LEU A 1 94 ? 11.830 -3.680 -12.424 1.00 92.19 94 LEU A C 1
ATOM 762 O O . LEU A 1 94 ? 10.628 -3.562 -12.169 1.00 92.19 94 LEU A O 1
ATOM 766 N N . LYS A 1 95 ? 12.756 -3.763 -11.463 1.00 94.88 95 LYS A N 1
ATOM 767 C CA . LYS A 1 95 ? 12.443 -3.687 -10.035 1.00 94.88 95 LYS A CA 1
ATOM 768 C C . LYS A 1 95 ? 11.814 -2.344 -9.674 1.00 94.88 95 LYS A C 1
ATOM 770 O O . LYS A 1 95 ? 10.814 -2.333 -8.959 1.00 94.88 95 LYS A O 1
ATOM 775 N N . SER A 1 96 ? 12.342 -1.232 -10.183 1.00 95.38 96 SER A N 1
ATOM 776 C CA . SER A 1 96 ? 11.768 0.097 -9.952 1.00 95.38 96 SER A CA 1
ATOM 777 C C . SER A 1 96 ? 10.387 0.253 -10.596 1.00 95.38 96 SER A C 1
ATOM 779 O O . SER A 1 96 ? 9.488 0.770 -9.940 1.00 95.38 96 SER A O 1
ATOM 781 N N . CYS A 1 97 ? 10.155 -0.262 -11.810 1.00 94.50 97 CYS A N 1
ATOM 782 C CA . CYS A 1 97 ? 8.819 -0.311 -12.423 1.00 94.50 97 CYS A CA 1
ATOM 783 C C . CYS A 1 97 ? 7.825 -1.129 -11.590 1.00 94.50 97 CYS A C 1
ATOM 785 O O . CYS A 1 97 ? 6.735 -0.645 -11.282 1.00 94.50 97 CYS A O 1
ATOM 787 N N . SER A 1 98 ? 8.209 -2.340 -11.181 1.00 96.56 98 SER A N 1
ATOM 788 C CA . SER A 1 98 ? 7.380 -3.205 -10.338 1.00 96.56 98 SER A CA 1
ATOM 789 C C . SER A 1 98 ? 7.043 -2.538 -9.004 1.00 96.56 98 SER A C 1
ATOM 791 O O . SER A 1 98 ? 5.878 -2.506 -8.615 1.00 96.56 98 SER A O 1
ATOM 793 N N . ASN A 1 99 ? 8.031 -1.940 -8.334 1.00 97.06 99 ASN A N 1
ATOM 794 C CA . ASN A 1 99 ? 7.829 -1.249 -7.063 1.00 97.06 99 ASN A CA 1
ATOM 795 C C . ASN A 1 99 ? 6.999 0.034 -7.209 1.00 97.06 99 ASN A C 1
ATOM 797 O O . ASN A 1 99 ? 6.157 0.302 -6.358 1.00 97.06 99 ASN A O 1
ATOM 801 N N . PHE A 1 100 ? 7.186 0.810 -8.278 1.00 97.81 100 PHE A N 1
ATOM 802 C CA . PHE A 1 100 ? 6.366 1.992 -8.545 1.00 97.81 100 PHE A CA 1
ATOM 803 C C . PHE A 1 100 ? 4.885 1.622 -8.651 1.00 97.81 100 PHE A C 1
ATOM 805 O O . PHE A 1 100 ? 4.070 2.162 -7.909 1.00 97.81 100 PHE A O 1
ATOM 812 N N . VAL A 1 101 ? 4.539 0.659 -9.514 1.00 97.75 101 VAL A N 1
ATOM 813 C CA . VAL A 1 101 ? 3.139 0.249 -9.717 1.00 97.75 101 VAL A CA 1
ATOM 814 C C . VAL A 1 101 ? 2.579 -0.431 -8.468 1.00 97.75 101 VAL A C 1
ATOM 816 O O . VAL A 1 101 ? 1.448 -0.145 -8.080 1.00 97.75 101 VAL A O 1
ATOM 819 N N . LYS A 1 102 ? 3.373 -1.266 -7.785 1.00 97.69 102 LYS A N 1
ATOM 820 C CA . LYS A 1 102 ? 3.046 -1.836 -6.468 1.00 97.69 102 LYS A CA 1
ATOM 821 C C . LYS A 1 102 ? 2.599 -0.752 -5.483 1.00 97.69 102 LYS A C 1
ATOM 823 O O . LYS A 1 102 ? 1.540 -0.868 -4.877 1.00 97.69 102 LYS A O 1
ATOM 828 N N . ASN A 1 103 ? 3.403 0.294 -5.318 1.00 97.88 103 ASN A N 1
ATOM 829 C CA . ASN A 1 103 ? 3.124 1.341 -4.341 1.00 97.88 103 ASN A CA 1
ATOM 830 C C . ASN A 1 103 ? 1.985 2.265 -4.793 1.00 97.88 103 ASN A C 1
ATOM 832 O O . ASN A 1 103 ? 1.153 2.640 -3.974 1.00 97.88 103 ASN A O 1
ATOM 836 N N . PHE A 1 104 ? 1.908 2.583 -6.089 1.00 97.94 104 PHE A N 1
ATOM 837 C CA . PHE A 1 104 ? 0.825 3.380 -6.669 1.00 97.94 104 PHE A CA 1
ATOM 838 C C . PHE A 1 104 ? -0.538 2.709 -6.485 1.00 97.94 104 PHE A C 1
ATOM 840 O O . PHE A 1 104 ? -1.475 3.334 -6.003 1.00 97.94 104 PHE A O 1
ATOM 847 N N . THR A 1 105 ? -0.649 1.426 -6.832 1.00 97.69 105 THR A N 1
ATOM 848 C CA . THR A 1 105 ? -1.898 0.661 -6.683 1.00 97.69 105 THR A CA 1
ATOM 849 C C . THR A 1 105 ? -2.290 0.480 -5.222 1.00 97.69 105 THR A C 1
ATOM 851 O O . THR A 1 105 ? -3.466 0.629 -4.902 1.00 97.69 105 THR A O 1
ATOM 854 N N . GLY A 1 106 ? -1.328 0.235 -4.325 1.00 97.88 106 GLY A N 1
ATOM 855 C CA . GLY A 1 106 ? -1.573 0.228 -2.884 1.00 97.88 106 GLY A CA 1
ATOM 856 C C . GLY A 1 106 ? -2.107 1.574 -2.387 1.00 97.88 106 GLY A C 1
ATOM 857 O O . GLY A 1 106 ? -3.126 1.624 -1.706 1.00 97.88 106 GLY A O 1
ATOM 858 N N . LEU A 1 107 ? -1.474 2.682 -2.780 1.00 97.81 107 LEU A N 1
ATOM 859 C CA . LEU A 1 107 ? -1.906 4.024 -2.387 1.00 97.81 107 LEU A CA 1
ATOM 860 C C . LEU A 1 107 ? -3.287 4.374 -2.963 1.00 97.81 107 LEU A C 1
ATOM 862 O O . LEU A 1 107 ? -4.115 4.957 -2.264 1.00 97.81 107 LEU A O 1
ATOM 866 N N . ALA A 1 108 ? -3.553 4.010 -4.217 1.00 97.56 108 ALA A N 1
ATOM 867 C CA . ALA A 1 108 ? -4.852 4.203 -4.850 1.00 97.56 108 ALA A CA 1
ATOM 868 C C . ALA A 1 108 ? -5.943 3.402 -4.128 1.00 97.56 108 ALA A C 1
ATOM 870 O O . ALA A 1 108 ? -6.986 3.962 -3.802 1.00 97.56 108 ALA A O 1
ATOM 871 N N . ALA A 1 109 ? -5.682 2.128 -3.818 1.00 97.88 109 ALA A N 1
ATOM 872 C CA . ALA A 1 109 ? -6.596 1.280 -3.062 1.00 97.88 109 ALA A CA 1
ATOM 873 C C . ALA A 1 109 ? -6.892 1.868 -1.681 1.00 97.88 109 ALA A C 1
ATOM 875 O O . ALA A 1 109 ? -8.061 2.015 -1.339 1.00 97.88 109 ALA A O 1
ATOM 876 N N . TRP A 1 110 ? -5.860 2.282 -0.937 1.00 97.38 110 TRP A N 1
ATOM 877 C CA . TRP A 1 110 ? -6.032 2.957 0.349 1.00 97.38 110 TRP A CA 1
ATOM 878 C C . TRP A 1 110 ? -7.004 4.130 0.217 1.00 97.38 110 TRP A C 1
ATOM 880 O O . TRP A 1 110 ? -8.047 4.131 0.854 1.00 97.38 110 TRP A O 1
ATOM 890 N N . ASN A 1 111 ? -6.731 5.080 -0.683 1.00 96.50 111 ASN A N 1
ATOM 891 C CA . ASN A 1 111 ? -7.5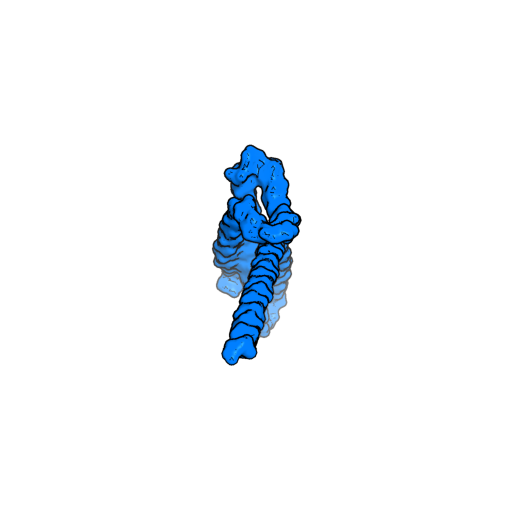76 6.265 -0.847 1.00 96.50 111 ASN A CA 1
ATOM 892 C C . ASN A 1 111 ? -9.006 5.932 -1.301 1.00 96.50 111 ASN A C 1
ATOM 894 O O . ASN A 1 111 ? -9.953 6.514 -0.777 1.00 96.50 111 ASN A O 1
ATOM 898 N N . ILE A 1 112 ? -9.182 5.002 -2.245 1.00 97.62 112 ILE A N 1
ATOM 899 C CA . ILE A 1 112 ? -10.505 4.608 -2.751 1.00 97.62 112 ILE A CA 1
ATOM 900 C C . ILE A 1 112 ? -11.328 3.939 -1.649 1.00 97.62 112 ILE A C 1
ATOM 902 O O . ILE A 1 112 ? -12.488 4.297 -1.459 1.00 97.62 112 ILE A O 1
ATOM 906 N N . PHE A 1 113 ? -10.749 2.997 -0.902 1.00 97.31 113 PHE A N 1
ATOM 907 C CA . PHE A 1 113 ? -11.475 2.287 0.152 1.00 97.31 113 PHE A CA 1
ATOM 908 C C . PHE A 1 113 ? -11.692 3.151 1.397 1.00 97.31 113 PHE A C 1
ATOM 910 O O . PHE A 1 113 ? -12.759 3.067 2.001 1.00 97.31 113 PHE A O 1
ATOM 917 N N . SER A 1 114 ? -10.755 4.040 1.738 1.00 95.88 114 SER A N 1
ATOM 918 C CA . SER A 1 114 ? -10.978 5.081 2.748 1.00 95.88 114 SER A CA 1
ATOM 919 C C . SER A 1 114 ? -12.143 5.986 2.360 1.00 95.88 114 SER A C 1
ATOM 921 O O . SER A 1 114 ? -13.013 6.255 3.182 1.00 95.88 114 SER A O 1
ATOM 923 N N . LEU A 1 115 ? -12.194 6.430 1.101 1.00 96.25 115 LEU A N 1
ATOM 924 C CA . LEU A 1 115 ? -13.276 7.275 0.608 1.00 96.25 115 LEU A CA 1
ATOM 925 C C . LEU A 1 115 ? -14.617 6.533 0.611 1.00 96.25 115 LEU A C 1
ATOM 927 O O . LEU A 1 115 ? -15.616 7.094 1.054 1.00 96.25 115 LEU A O 1
ATOM 931 N N . ALA A 1 116 ? -14.632 5.274 0.166 1.00 96.12 116 ALA A N 1
ATOM 932 C CA . ALA A 1 116 ? -15.818 4.427 0.215 1.00 96.12 116 ALA A CA 1
ATOM 933 C C . ALA A 1 116 ? -16.340 4.307 1.652 1.00 96.12 116 ALA A C 1
ATOM 935 O O . ALA A 1 116 ? -17.515 4.567 1.886 1.00 96.12 116 ALA A O 1
ATOM 936 N N . TYR A 1 117 ? -15.457 4.028 2.616 1.00 95.44 117 TYR A N 1
ATOM 937 C CA . TYR A 1 117 ? -15.819 3.968 4.028 1.00 95.44 117 TYR A CA 1
ATOM 938 C C . TYR A 1 117 ? -16.384 5.293 4.557 1.00 95.44 117 TYR A C 1
ATOM 940 O O . TYR A 1 117 ? -17.404 5.287 5.236 1.00 95.44 117 TYR A O 1
ATOM 948 N N . ILE A 1 118 ? -15.776 6.433 4.216 1.00 95.31 118 ILE A N 1
ATOM 949 C CA . ILE A 1 118 ? -16.276 7.755 4.630 1.00 95.31 118 ILE A CA 1
ATOM 950 C C . ILE A 1 118 ? -17.691 8.008 4.091 1.00 95.31 118 ILE A C 1
ATOM 952 O O . ILE A 1 118 ? -18.523 8.565 4.802 1.00 95.31 118 ILE A O 1
ATOM 956 N N . ILE A 1 119 ? -17.963 7.612 2.846 1.00 94.44 119 ILE A N 1
ATOM 957 C CA . ILE A 1 119 ? -19.258 7.835 2.192 1.00 94.44 119 ILE A CA 1
ATOM 958 C C . ILE A 1 119 ? -20.333 6.887 2.732 1.00 94.44 119 ILE A C 1
ATOM 960 O O . ILE A 1 119 ? -21.470 7.307 2.914 1.00 94.44 119 ILE A O 1
ATOM 964 N N . THR A 1 120 ? -20.006 5.614 2.965 1.00 93.25 120 THR A N 1
ATOM 965 C CA . THR A 1 120 ? -20.999 4.605 3.371 1.00 93.25 120 THR A CA 1
ATOM 966 C C . THR A 1 120 ? -21.143 4.462 4.882 1.00 93.25 120 THR A C 1
ATOM 968 O O . THR A 1 120 ? -22.154 3.950 5.346 1.00 93.25 120 THR A O 1
ATOM 971 N N . GLY A 1 121 ? -20.118 4.838 5.648 1.00 89.88 121 GLY A N 1
ATOM 972 C CA . GLY A 1 121 ? -20.052 4.649 7.097 1.00 89.88 121 GLY A CA 1
ATOM 973 C C . GLY A 1 121 ? -20.573 5.827 7.919 1.00 89.88 121 GLY A C 1
ATOM 974 O O . GLY A 1 121 ? -20.713 5.688 9.131 1.00 89.88 121 GLY A O 1
ATOM 975 N N . PHE A 1 122 ? -20.851 6.975 7.293 1.00 92.12 122 PHE A N 1
ATOM 976 C CA . PHE A 1 122 ? -21.269 8.194 7.984 1.00 92.12 122 PHE A CA 1
ATOM 977 C C . PHE A 1 122 ? -22.398 8.904 7.237 1.00 92.12 122 PHE A C 1
ATOM 979 O O . PHE A 1 122 ? -22.367 9.013 6.015 1.00 92.12 122 PHE A O 1
ATOM 986 N N . ASP A 1 123 ? -23.337 9.485 7.985 1.00 91.00 123 ASP A N 1
ATOM 987 C CA . ASP A 1 123 ? -24.487 10.206 7.416 1.00 91.00 123 ASP A CA 1
ATOM 988 C C . ASP A 1 123 ? -24.086 11.456 6.617 1.00 91.00 123 ASP A C 1
ATOM 990 O O . ASP A 1 123 ? -24.792 11.895 5.711 1.00 91.00 123 ASP A O 1
ATOM 994 N N . ASN A 1 124 ? -22.950 12.065 6.966 1.00 94.44 124 ASN A N 1
ATOM 995 C CA . ASN A 1 124 ? -22.440 13.266 6.315 1.00 94.44 124 ASN A CA 1
ATOM 996 C C . ASN A 1 124 ? -20.957 13.110 5.987 1.00 94.44 124 ASN A C 1
ATOM 998 O O . ASN A 1 124 ? -20.138 12.889 6.880 1.00 94.44 124 ASN A O 1
ATOM 1002 N N . PHE A 1 125 ? -20.607 13.345 4.719 1.00 92.56 125 PHE A N 1
ATOM 1003 C CA . PHE A 1 125 ? -19.235 13.302 4.219 1.00 92.56 125 PHE A CA 1
ATOM 1004 C C . PHE A 1 125 ? -18.256 14.153 5.042 1.00 92.56 125 PHE A C 1
ATOM 1006 O O . PHE A 1 125 ? -17.162 13.695 5.365 1.00 92.56 125 PHE A O 1
ATOM 1013 N N . LYS A 1 126 ? -18.638 15.380 5.426 1.00 94.44 126 LYS A N 1
ATOM 1014 C CA . LYS A 1 126 ? -17.773 16.271 6.219 1.00 94.44 126 LYS A CA 1
ATOM 1015 C C . LYS A 1 126 ? -17.472 15.671 7.591 1.00 94.44 126 LYS A C 1
ATOM 1017 O O . LYS A 1 126 ? -16.327 15.709 8.035 1.00 94.44 126 LYS A O 1
ATOM 1022 N N . THR A 1 127 ? -18.495 15.128 8.248 1.00 93.19 127 THR A N 1
ATOM 1023 C CA . THR A 1 127 ? -18.349 14.466 9.548 1.00 93.19 127 THR A CA 1
ATOM 1024 C C . THR A 1 127 ? -17.499 13.211 9.407 1.00 93.19 127 THR A C 1
ATOM 1026 O O . THR A 1 127 ? -16.535 13.057 10.148 1.00 93.19 127 THR A O 1
ATOM 1029 N N . GLY A 1 128 ? -17.779 12.371 8.407 1.00 92.81 128 GLY A N 1
ATOM 1030 C CA . GLY A 1 128 ? -17.017 11.152 8.158 1.00 92.81 128 GLY A CA 1
ATOM 1031 C C . GLY A 1 128 ? -15.545 11.420 7.868 1.00 92.81 128 GLY A C 1
ATOM 1032 O O . GLY A 1 128 ? -14.686 10.731 8.402 1.00 92.81 128 GLY A O 1
ATOM 1033 N N . LEU A 1 129 ? -15.227 12.468 7.107 1.00 93.00 129 LEU A N 1
ATOM 1034 C CA . LEU A 1 129 ? -13.844 12.855 6.841 1.00 93.00 129 LEU A CA 1
ATOM 1035 C C . LEU A 1 129 ? -13.113 13.274 8.126 1.00 93.00 129 LEU A C 1
ATOM 1037 O O . LEU A 1 129 ? -11.984 12.845 8.357 1.00 93.00 129 LEU A O 1
ATOM 1041 N N . ILE A 1 130 ? -13.755 14.070 8.986 1.00 93.06 130 ILE A N 1
ATOM 1042 C CA . ILE A 1 130 ? -13.175 14.489 10.271 1.00 93.06 130 ILE A CA 1
ATOM 1043 C C . ILE A 1 130 ? -12.978 13.283 11.199 1.00 93.06 130 ILE A C 1
ATOM 1045 O O . ILE A 1 130 ? -11.883 13.107 11.733 1.00 93.06 130 ILE A O 1
ATOM 1049 N N . GLU A 1 131 ? -14.003 12.451 11.376 1.00 92.12 131 GLU A N 1
ATOM 1050 C CA . GLU A 1 131 ? -13.962 11.295 12.278 1.00 92.12 131 GLU A CA 1
ATOM 1051 C C . GLU A 1 131 ? -12.985 10.218 11.797 1.00 92.12 131 GLU A C 1
ATOM 1053 O O . GLU A 1 131 ? -12.229 9.671 12.599 1.00 92.12 131 GLU A O 1
ATOM 1058 N N . TYR A 1 132 ? -12.909 9.970 10.486 1.00 93.50 132 TYR A N 1
ATOM 1059 C CA . TYR A 1 132 ? -11.963 9.025 9.893 1.00 93.50 132 TYR A CA 1
ATOM 1060 C C . TYR A 1 132 ? -10.507 9.378 10.218 1.00 93.50 132 TYR A C 1
ATOM 1062 O O . TYR A 1 132 ? -9.746 8.525 10.675 1.00 93.50 132 TYR A O 1
ATOM 1070 N N . PHE A 1 133 ? -10.110 10.639 10.018 1.00 91.12 133 PHE A N 1
ATOM 1071 C CA . PHE A 1 133 ? -8.739 11.074 10.299 1.00 91.12 133 PHE A CA 1
ATOM 1072 C C . PHE A 1 133 ? -8.471 11.276 11.793 1.00 91.12 133 PHE A C 1
ATOM 1074 O O . PHE A 1 133 ? -7.330 11.123 12.230 1.00 91.12 133 PHE A O 1
ATOM 1081 N N . ARG A 1 134 ? -9.494 11.601 12.593 1.00 91.38 134 ARG A N 1
ATOM 1082 C CA . ARG A 1 134 ? -9.359 11.720 14.051 1.00 91.38 134 ARG A CA 1
ATOM 1083 C C . ARG A 1 134 ? -9.346 10.383 14.767 1.00 91.38 134 ARG A C 1
ATOM 1085 O O . ARG A 1 134 ? -8.835 10.340 15.879 1.00 91.38 134 ARG A O 1
ATOM 1092 N N . PHE A 1 135 ? -9.846 9.311 14.158 1.00 91.12 135 PHE A N 1
ATOM 1093 C CA . PHE A 1 135 ? -9.958 8.001 14.794 1.00 91.12 135 PHE A CA 1
ATOM 1094 C C . PHE A 1 135 ? -8.681 7.559 15.540 1.00 91.12 135 PHE A C 1
ATOM 1096 O O . PHE A 1 135 ? -8.798 7.276 16.733 1.00 91.12 135 PHE A O 1
ATOM 1103 N N . PRO A 1 136 ? -7.468 7.573 14.946 1.00 89.69 136 PRO A N 1
ATOM 1104 C CA . PRO A 1 136 ? -6.261 7.167 15.667 1.00 89.69 136 PRO A CA 1
ATOM 1105 C C . PRO A 1 136 ? -5.975 8.016 16.912 1.00 89.69 136 PRO A C 1
ATOM 1107 O O . PRO A 1 136 ? -5.581 7.494 17.952 1.00 89.69 136 PRO A O 1
ATOM 1110 N N . PHE A 1 137 ? -6.229 9.323 16.832 1.00 88.19 137 PHE A N 1
ATOM 1111 C CA . PHE A 1 137 ? -6.040 10.259 17.940 1.00 88.19 137 PHE A CA 1
ATOM 1112 C C . PHE A 1 137 ? -7.134 10.125 19.005 1.00 88.19 137 PHE A C 1
ATOM 1114 O O . PHE A 1 137 ? -6.851 10.220 20.194 1.00 88.19 137 PHE A O 1
ATOM 1121 N N . ASN A 1 138 ? -8.375 9.858 18.596 1.00 88.12 138 ASN A N 1
ATOM 1122 C CA . ASN A 1 138 ? -9.494 9.613 19.502 1.00 88.12 138 ASN A CA 1
ATOM 1123 C C . ASN A 1 138 ? -9.271 8.327 20.304 1.00 88.12 138 ASN A C 1
ATOM 1125 O O . ASN A 1 138 ? -9.488 8.323 21.515 1.00 88.12 138 ASN A O 1
ATOM 1129 N N . VAL A 1 139 ? -8.764 7.268 19.658 1.00 86.31 139 VAL A N 1
ATOM 1130 C CA . VAL A 1 139 ? -8.329 6.057 20.363 1.00 86.31 139 VAL A CA 1
ATOM 1131 C C . VAL A 1 139 ? -7.221 6.413 21.344 1.00 86.31 139 VAL A C 1
ATOM 1133 O O . VAL A 1 139 ? -7.374 6.119 22.523 1.00 86.31 139 VAL A O 1
ATOM 1136 N N . PHE A 1 140 ? -6.168 7.109 20.908 1.00 83.56 140 PHE A N 1
ATOM 1137 C CA . PHE A 1 140 ? -5.057 7.502 21.780 1.00 83.56 140 PHE A CA 1
ATOM 1138 C C . PHE A 1 140 ? -5.521 8.267 23.031 1.00 83.56 140 PHE A C 1
ATOM 1140 O O . PHE A 1 140 ? -5.152 7.913 24.147 1.00 83.56 140 PHE A O 1
ATOM 1147 N N . ASN A 1 141 ? -6.398 9.259 22.862 1.00 81.50 141 ASN A N 1
ATOM 1148 C CA . ASN A 1 141 ? -6.938 10.062 23.96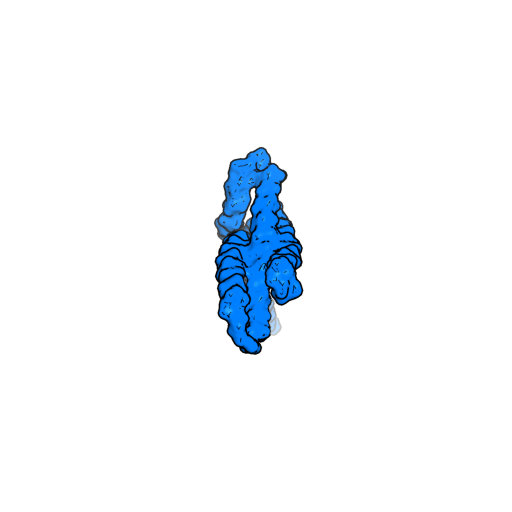1 1.00 81.50 141 ASN A CA 1
ATOM 1149 C C . ASN A 1 141 ? -7.837 9.258 24.912 1.00 81.50 141 ASN A C 1
ATOM 1151 O O . ASN A 1 141 ? -7.955 9.598 26.087 1.00 81.50 141 ASN A O 1
ATOM 1155 N N . SER A 1 142 ? -8.471 8.192 24.419 1.00 79.56 142 SER A N 1
ATOM 1156 C CA . SER A 1 142 ? -9.321 7.313 25.228 1.00 79.56 142 SER A CA 1
ATOM 1157 C C . SER A 1 142 ? -8.547 6.275 26.051 1.00 79.56 142 SER A C 1
ATOM 1159 O O . SER A 1 142 ? -9.163 5.546 26.822 1.00 79.56 142 SER A O 1
ATOM 1161 N N . LEU A 1 143 ? -7.217 6.198 25.913 1.00 74.44 143 LEU A N 1
ATOM 1162 C CA . LEU A 1 143 ? -6.375 5.239 26.643 1.00 74.44 143 LEU A CA 1
ATOM 1163 C C . LEU A 1 143 ? -6.067 5.659 28.098 1.00 74.44 143 LEU A C 1
ATOM 1165 O O . LEU A 1 143 ? -5.264 5.000 28.754 1.00 74.44 143 LEU A O 1
ATOM 1169 N N . ASN A 1 144 ? -6.704 6.709 28.629 1.00 65.12 144 ASN A N 1
ATOM 1170 C CA . ASN A 1 144 ? -6.601 7.070 30.047 1.00 65.12 144 ASN A CA 1
ATOM 1171 C C . ASN A 1 144 ? -7.506 6.173 30.924 1.00 65.12 144 ASN A C 1
ATOM 1173 O O . ASN A 1 144 ? -8.721 6.184 30.754 1.00 65.12 144 ASN A O 1
ATOM 1177 N N . SER A 1 145 ? -6.885 5.473 31.885 1.00 53.00 145 SER A N 1
ATOM 1178 C CA . SER A 1 145 ? -7.470 4.758 33.045 1.00 53.00 145 SER A CA 1
ATOM 1179 C C . SER A 1 145 ? -8.417 3.572 32.756 1.00 53.00 145 SER A C 1
ATOM 1181 O O . SER A 1 145 ? -9.526 3.752 32.267 1.00 53.00 145 SER A O 1
ATOM 1183 N N . ASP A 1 146 ? -7.998 2.350 33.120 1.00 55.34 146 ASP A N 1
ATOM 1184 C CA . ASP A 1 146 ? -8.798 1.110 33.311 1.00 55.34 146 ASP A CA 1
ATOM 1185 C C . ASP A 1 146 ? -9.764 0.654 32.198 1.00 55.34 146 ASP A C 1
ATOM 1187 O O . ASP A 1 146 ? -10.642 -0.184 32.406 1.00 55.34 146 ASP A O 1
ATOM 1191 N N . ALA A 1 147 ? -9.595 1.155 30.976 1.00 61.81 147 ALA A N 1
ATOM 1192 C CA . ALA A 1 147 ? -10.612 1.017 29.938 1.00 61.81 147 ALA A CA 1
ATOM 1193 C C . ALA A 1 147 ? -10.056 0.689 28.543 1.00 61.81 147 ALA A C 1
ATOM 1195 O O . ALA A 1 147 ? -10.752 0.918 27.557 1.00 61.81 147 ALA A O 1
ATOM 1196 N N . ILE A 1 148 ? -8.851 0.112 28.413 1.00 68.81 148 ILE A N 1
ATOM 1197 C CA . ILE A 1 148 ? -8.280 -0.260 27.097 1.00 68.81 148 ILE A CA 1
ATOM 1198 C C . ILE A 1 148 ? -9.263 -1.126 26.290 1.00 68.81 148 ILE A C 1
ATOM 1200 O O . ILE A 1 148 ? -9.556 -0.835 25.130 1.00 68.81 148 ILE A O 1
ATOM 1204 N N . LEU A 1 149 ? -9.855 -2.143 26.924 1.00 69.25 149 LEU A N 1
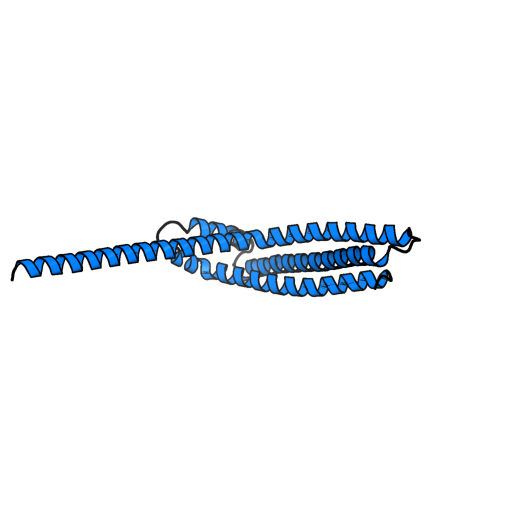ATOM 1205 C CA . LEU A 1 149 ? -10.869 -2.992 26.291 1.00 69.25 149 LEU A CA 1
ATOM 1206 C C . LEU A 1 149 ? -12.149 -2.221 25.929 1.00 69.25 149 LEU A C 1
ATOM 1208 O O . LEU A 1 149 ? -12.778 -2.511 24.910 1.00 69.25 149 LEU A O 1
ATOM 1212 N N . ASN A 1 150 ? -12.529 -1.223 26.728 1.00 71.69 150 ASN A N 1
ATOM 1213 C CA . ASN A 1 150 ? -13.689 -0.378 26.444 1.00 71.69 150 ASN A CA 1
ATOM 1214 C C . ASN A 1 150 ? -13.416 0.572 25.271 1.00 71.69 150 ASN A C 1
ATOM 1216 O O . ASN A 1 150 ? -14.308 0.778 24.452 1.00 71.69 150 A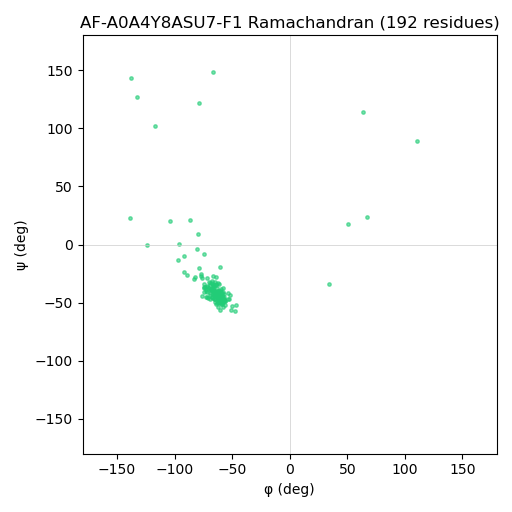SN A O 1
ATOM 1220 N N . SER A 1 151 ? -12.188 1.079 25.130 1.00 71.00 151 SER A N 1
ATOM 1221 C CA . SER A 1 151 ? -11.756 1.845 23.959 1.00 71.00 151 SER A CA 1
ATOM 1222 C C . SER A 1 151 ? -11.854 0.998 22.685 1.00 71.00 151 SER A C 1
ATOM 1224 O O . SER A 1 151 ? -12.513 1.403 21.727 1.00 71.00 151 SER A O 1
ATOM 1226 N N . ILE A 1 152 ? -11.325 -0.233 22.690 1.00 76.19 152 ILE A N 1
ATOM 1227 C CA . ILE A 1 152 ? -11.434 -1.146 21.536 1.00 76.19 152 ILE A CA 1
ATOM 1228 C C . ILE A 1 152 ? -12.902 -1.381 21.155 1.00 76.19 152 ILE A C 1
ATOM 1230 O O . ILE A 1 152 ? -13.256 -1.279 19.980 1.00 76.19 152 ILE A O 1
ATOM 1234 N N . LYS A 1 153 ? -13.768 -1.666 22.138 1.00 79.88 153 LYS A N 1
ATOM 1235 C CA . LYS A 1 153 ? -15.203 -1.890 21.898 1.00 79.88 153 LYS A CA 1
ATOM 1236 C C . LYS A 1 153 ? -15.895 -0.649 21.333 1.00 79.88 153 LYS A C 1
ATOM 1238 O O . LYS A 1 153 ? -16.633 -0.770 20.355 1.00 79.88 153 LYS A O 1
ATOM 1243 N N . SER A 1 154 ? -15.623 0.520 21.913 1.00 83.56 154 SER A N 1
ATOM 1244 C CA . SER A 1 154 ? -16.205 1.806 21.508 1.00 83.56 154 SER A CA 1
ATOM 1245 C C . SER A 1 154 ? -15.908 2.137 20.044 1.00 83.56 154 SER A C 1
ATOM 1247 O O . SER A 1 154 ? -16.781 2.603 19.318 1.00 83.56 154 SER A O 1
ATOM 1249 N N . PHE A 1 155 ? -14.704 1.805 19.568 1.00 86.62 155 PHE A N 1
ATOM 1250 C CA . PHE A 1 155 ? -14.295 2.065 18.188 1.00 86.62 155 PHE A CA 1
ATOM 1251 C C . PHE A 1 155 ? -14.300 0.825 17.278 1.00 86.62 155 PHE A C 1
ATOM 1253 O O . PHE A 1 155 ? -13.646 0.826 16.234 1.00 86.62 155 PHE A O 1
ATOM 1260 N N . SER A 1 156 ? -15.019 -0.238 17.643 1.00 87.06 156 SER A N 1
ATOM 1261 C CA . SER A 1 156 ? -14.986 -1.533 16.941 1.00 87.06 156 SER A CA 1
ATOM 1262 C C . SER A 1 156 ? -15.266 -1.440 15.431 1.00 87.06 156 SER A C 1
ATOM 1264 O O . SER A 1 156 ? -14.551 -2.055 14.640 1.00 87.06 156 SER A O 1
ATOM 1266 N N . SER A 1 157 ? -16.237 -0.622 15.012 1.00 88.00 157 SER A N 1
ATOM 1267 C CA . SER A 1 157 ? -16.545 -0.393 13.589 1.00 88.00 157 SER A CA 1
ATOM 1268 C C . SER A 1 157 ? -15.388 0.278 12.830 1.00 88.00 157 SER A C 1
ATOM 1270 O O . SER A 1 157 ? -15.024 -0.150 11.730 1.00 88.00 157 SER A O 1
ATOM 1272 N N . ASN A 1 158 ? -14.744 1.279 13.444 1.00 91.50 158 ASN A N 1
ATOM 1273 C CA . ASN A 1 158 ? -13.587 1.962 12.861 1.00 91.50 158 ASN A CA 1
ATOM 1274 C C . ASN A 1 158 ? -12.396 1.006 12.725 1.00 91.50 158 ASN A C 1
ATOM 1276 O O . ASN A 1 158 ? -11.744 0.980 11.682 1.00 91.50 158 ASN A O 1
ATOM 1280 N N . TRP A 1 159 ? -12.145 0.185 13.749 1.00 91.19 159 TRP A N 1
ATOM 1281 C CA . TRP A 1 159 ? -11.107 -0.845 13.723 1.00 91.19 159 TRP A CA 1
ATOM 1282 C C . TRP A 1 159 ? -11.326 -1.855 12.599 1.00 91.19 159 TRP A C 1
ATOM 1284 O O . TRP A 1 159 ? -10.407 -2.116 11.824 1.00 91.19 159 TRP A O 1
ATOM 1294 N N . LEU A 1 160 ? -12.544 -2.388 12.479 1.00 92.12 160 LEU A N 1
ATOM 1295 C CA . LEU A 1 160 ? -12.890 -3.354 11.438 1.00 92.12 160 LEU A CA 1
ATOM 1296 C C . LEU A 1 160 ? -12.722 -2.755 10.037 1.00 92.12 160 LEU A C 1
ATOM 1298 O O . LEU A 1 160 ? -12.165 -3.394 9.141 1.00 92.12 160 LEU A O 1
ATOM 1302 N N . SER A 1 161 ? -13.163 -1.514 9.857 1.00 93.31 161 SER A N 1
ATOM 1303 C CA . SER A 1 161 ? -13.078 -0.814 8.576 1.00 93.31 161 SER A CA 1
ATOM 1304 C C . SER A 1 161 ? -11.631 -0.515 8.195 1.00 93.31 161 SER A C 1
ATOM 1306 O O . SER A 1 161 ? -11.218 -0.824 7.079 1.00 93.31 161 SER A O 1
ATOM 1308 N N . MET A 1 162 ? -10.816 -0.015 9.129 1.00 94.06 162 MET A N 1
ATOM 1309 C CA . MET A 1 162 ? -9.386 0.208 8.899 1.00 94.06 162 MET A CA 1
ATOM 1310 C C . MET A 1 162 ? -8.645 -1.092 8.595 1.00 94.06 162 MET A C 1
ATOM 1312 O O . MET A 1 162 ? -7.867 -1.144 7.645 1.00 94.06 162 MET A O 1
ATOM 1316 N N . PHE A 1 163 ? -8.922 -2.164 9.338 1.00 93.56 163 PHE A N 1
ATOM 1317 C CA . PHE A 1 163 ? -8.351 -3.478 9.056 1.00 93.56 163 PHE A CA 1
ATOM 1318 C C . PHE A 1 163 ? -8.710 -3.958 7.643 1.00 93.56 163 PHE A C 1
ATOM 1320 O O . PHE A 1 163 ? -7.841 -4.405 6.895 1.00 93.56 163 PHE A O 1
ATOM 1327 N N . THR A 1 164 ? -9.968 -3.787 7.237 1.00 95.25 164 THR A N 1
ATOM 1328 C CA . THR A 1 164 ? -10.433 -4.129 5.886 1.00 95.25 164 THR A CA 1
ATOM 1329 C C . THR A 1 164 ? -9.708 -3.305 4.818 1.00 95.25 164 THR A C 1
ATOM 1331 O O . THR A 1 164 ? -9.215 -3.869 3.840 1.00 95.25 164 THR A O 1
ATOM 1334 N N . ILE A 1 165 ? -9.562 -1.990 5.021 1.00 96.44 165 ILE A N 1
ATOM 1335 C CA . ILE A 1 165 ? -8.814 -1.098 4.120 1.00 96.44 165 ILE A CA 1
ATOM 1336 C C . ILE A 1 165 ? -7.352 -1.549 3.998 1.00 96.44 165 ILE A C 1
ATOM 1338 O O . ILE A 1 165 ? -6.820 -1.588 2.887 1.00 96.44 165 ILE A O 1
ATOM 1342 N N . ILE A 1 166 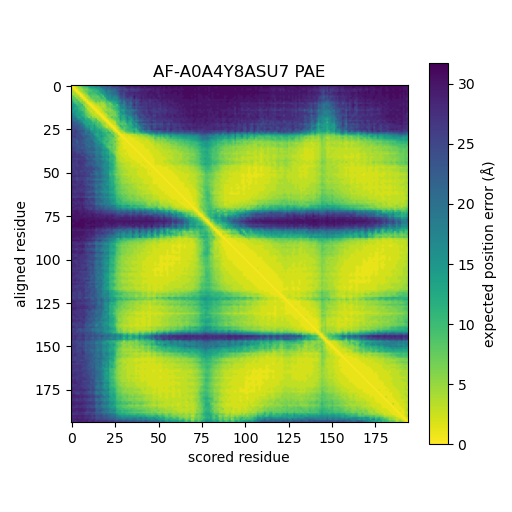? -6.704 -1.942 5.099 1.00 95.81 166 ILE A N 1
ATOM 1343 C CA . ILE A 1 166 ? -5.326 -2.461 5.096 1.00 95.81 166 ILE A CA 1
ATOM 1344 C C . ILE A 1 166 ? -5.236 -3.748 4.275 1.00 95.81 166 ILE A C 1
ATOM 1346 O O . ILE A 1 166 ? -4.376 -3.854 3.400 1.00 95.81 166 ILE A O 1
ATOM 1350 N N . VAL A 1 167 ? -6.123 -4.716 4.516 1.00 96.75 167 VAL A N 1
ATOM 1351 C CA . VAL A 1 167 ? -6.135 -5.995 3.789 1.00 96.75 167 VAL A CA 1
ATOM 1352 C C . VAL A 1 167 ? -6.323 -5.764 2.290 1.00 96.75 167 VAL A C 1
ATOM 1354 O O . VAL A 1 167 ? -5.556 -6.291 1.483 1.00 96.75 167 VAL A O 1
ATOM 1357 N N . LEU A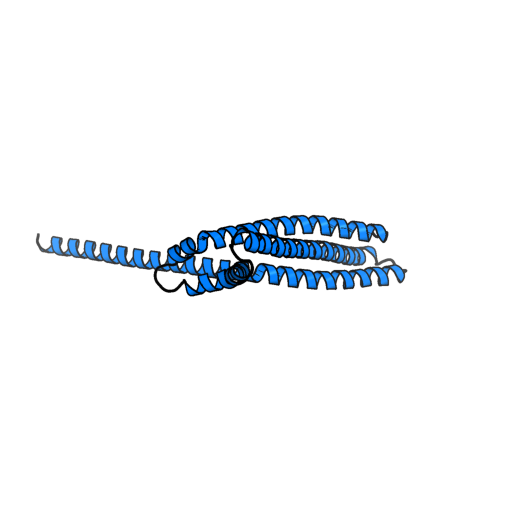 1 168 ? -7.280 -4.920 1.903 1.00 97.38 168 LEU A N 1
ATOM 1358 C CA . LEU A 1 168 ? -7.498 -4.564 0.503 1.00 97.38 168 LEU A CA 1
ATOM 1359 C C . LEU A 1 168 ? -6.277 -3.849 -0.090 1.00 97.38 168 LEU A C 1
ATOM 1361 O O . LEU A 1 168 ? -5.825 -4.198 -1.178 1.00 97.38 168 LEU A O 1
ATOM 1365 N N . THR A 1 169 ? -5.674 -2.919 0.647 1.00 97.44 169 THR A N 1
ATOM 1366 C CA . THR A 1 169 ? -4.440 -2.235 0.237 1.00 97.44 169 THR A CA 1
ATOM 1367 C C . THR A 1 169 ? -3.313 -3.231 -0.033 1.00 97.44 169 THR A C 1
ATOM 1369 O O . THR A 1 169 ? -2.623 -3.117 -1.049 1.00 97.44 169 THR A O 1
ATOM 1372 N N . LEU A 1 170 ? -3.142 -4.248 0.817 1.00 96.50 170 LEU A N 1
ATOM 1373 C CA . LEU A 1 170 ? -2.149 -5.308 0.623 1.00 96.50 170 LEU A CA 1
ATOM 1374 C C . LEU A 1 170 ? -2.437 -6.147 -0.628 1.00 96.50 170 LEU A C 1
ATOM 1376 O O . LEU A 1 170 ? -1.517 -6.403 -1.406 1.00 96.50 170 LEU A O 1
ATOM 1380 N N . ILE A 1 171 ? -3.696 -6.523 -0.867 1.00 97.81 171 ILE A N 1
ATOM 1381 C CA . ILE A 1 171 ? -4.105 -7.261 -2.073 1.00 97.81 171 ILE A CA 1
ATOM 1382 C C . ILE A 1 171 ? -3.752 -6.461 -3.331 1.00 97.81 171 ILE A C 1
ATOM 1384 O O . ILE A 1 171 ? -3.069 -6.971 -4.222 1.00 97.81 171 ILE A O 1
ATOM 1388 N N . PHE A 1 172 ? -4.143 -5.188 -3.391 1.00 97.81 172 PHE A N 1
ATOM 1389 C CA . PHE A 1 172 ? -3.853 -4.328 -4.541 1.00 97.81 172 PHE A CA 1
ATOM 1390 C C . PHE A 1 172 ? -2.357 -4.065 -4.713 1.00 97.81 172 PHE A C 1
ATOM 1392 O O . PHE A 1 172 ? -1.869 -4.048 -5.839 1.00 97.81 172 PHE A O 1
ATOM 1399 N N . THR A 1 173 ? -1.607 -3.964 -3.617 1.00 96.62 173 THR A N 1
ATOM 1400 C CA . THR A 1 173 ? -0.142 -3.870 -3.638 1.00 96.62 173 THR A CA 1
ATOM 1401 C C . THR A 1 173 ? 0.485 -5.107 -4.300 1.00 96.62 173 THR A C 1
ATOM 1403 O O . THR A 1 173 ? 1.383 -4.986 -5.138 1.00 96.62 173 THR A O 1
ATOM 1406 N N . LEU A 1 174 ? 0.016 -6.316 -3.967 1.00 96.31 174 LEU A N 1
ATOM 1407 C CA . LEU A 1 174 ? 0.491 -7.559 -4.586 1.00 96.31 174 LEU A CA 1
ATOM 1408 C C . LEU A 1 174 ? 0.149 -7.619 -6.080 1.00 96.31 174 LEU A C 1
ATOM 1410 O O . LEU A 1 174 ? 1.022 -7.941 -6.891 1.00 96.31 174 LEU A O 1
ATOM 1414 N N . LEU A 1 175 ? -1.079 -7.245 -6.451 1.00 96.50 175 LEU A N 1
ATOM 1415 C CA . LEU A 1 175 ? -1.508 -7.161 -7.850 1.00 96.50 175 LEU A CA 1
ATOM 1416 C C . LEU A 1 175 ? -0.662 -6.151 -8.636 1.00 96.50 175 LEU A C 1
ATOM 1418 O O . LEU A 1 175 ? -0.138 -6.471 -9.704 1.00 96.50 175 LEU A O 1
ATOM 1422 N N . GLY A 1 176 ? -0.444 -4.959 -8.083 1.00 96.69 176 GLY A N 1
ATOM 1423 C CA . GLY A 1 176 ? 0.374 -3.925 -8.705 1.00 96.69 176 GLY A CA 1
ATOM 1424 C C . GLY A 1 176 ? 1.823 -4.340 -8.914 1.00 96.69 176 GLY A C 1
ATOM 1425 O O . GLY A 1 176 ? 2.418 -3.985 -9.929 1.00 96.69 176 GLY A O 1
ATOM 1426 N N . LYS A 1 177 ? 2.392 -5.146 -8.009 1.00 96.38 177 LYS A N 1
ATOM 1427 C CA . LYS A 1 177 ? 3.741 -5.700 -8.187 1.00 96.38 177 LYS A CA 1
ATOM 1428 C C . LYS A 1 177 ? 3.827 -6.574 -9.438 1.00 96.38 177 LYS A C 1
ATOM 1430 O O . LYS A 1 177 ? 4.792 -6.444 -10.199 1.00 96.38 177 LYS A O 1
ATOM 1435 N N . TYR A 1 178 ? 2.836 -7.444 -9.646 1.00 95.44 178 TYR A N 1
ATOM 1436 C CA . TYR A 1 178 ? 2.754 -8.304 -10.827 1.00 95.44 178 TYR A CA 1
ATOM 1437 C C . TYR A 1 178 ? 2.583 -7.471 -12.103 1.00 95.44 178 TYR A C 1
ATOM 1439 O O . TYR A 1 178 ? 3.392 -7.594 -13.022 1.00 95.44 178 TYR A O 1
ATOM 1447 N N . ILE A 1 179 ? 1.612 -6.550 -12.111 1.00 94.75 179 ILE A N 1
ATOM 1448 C CA . ILE A 1 179 ? 1.337 -5.656 -13.246 1.00 94.75 179 ILE A CA 1
ATOM 1449 C C . ILE A 1 179 ? 2.581 -4.836 -13.611 1.00 94.75 179 ILE A C 1
ATOM 1451 O O . ILE A 1 179 ? 2.980 -4.798 -14.773 1.00 94.75 179 ILE A O 1
ATOM 1455 N N . GLY A 1 180 ? 3.246 -4.224 -12.630 1.00 94.06 180 GLY A N 1
ATOM 1456 C CA . GLY A 1 180 ? 4.417 -3.385 -12.877 1.00 94.06 180 GLY A CA 1
ATOM 1457 C C . GLY A 1 180 ? 5.618 -4.145 -13.435 1.00 94.06 180 GLY A C 1
ATOM 1458 O O . GLY A 1 180 ? 6.367 -3.589 -14.237 1.00 94.06 180 GLY A O 1
ATOM 1459 N N . ASN A 1 181 ? 5.790 -5.418 -13.064 1.00 92.81 181 ASN A N 1
ATOM 1460 C CA . ASN A 1 181 ? 6.822 -6.268 -13.657 1.00 92.81 181 ASN A CA 1
ATOM 1461 C C . ASN A 1 181 ? 6.523 -6.556 -15.137 1.00 92.81 181 ASN A C 1
ATOM 1463 O O . ASN A 1 181 ? 7.410 -6.429 -15.978 1.00 92.81 181 ASN A O 1
ATOM 1467 N N . THR A 1 182 ? 5.272 -6.887 -15.466 1.00 92.81 182 THR A N 1
ATOM 1468 C CA . THR A 1 182 ? 4.832 -7.109 -16.852 1.00 92.81 182 THR A CA 1
ATOM 1469 C C . THR A 1 182 ? 5.002 -5.846 -17.697 1.00 92.81 182 THR A C 1
ATOM 1471 O O . THR A 1 182 ? 5.661 -5.895 -18.733 1.00 92.81 182 THR A O 1
ATOM 1474 N N . MET A 1 183 ? 4.536 -4.692 -17.207 1.00 91.19 183 MET A N 1
ATOM 1475 C CA . MET A 1 183 ? 4.713 -3.396 -17.878 1.00 91.19 183 MET A CA 1
ATOM 1476 C C . MET A 1 183 ? 6.191 -3.050 -18.105 1.00 91.19 183 MET A C 1
ATOM 1478 O O . MET A 1 183 ? 6.558 -2.530 -19.158 1.00 91.19 183 MET A O 1
ATOM 1482 N N . GLY A 1 184 ? 7.053 -3.324 -17.120 1.00 90.50 184 GLY A N 1
ATOM 1483 C CA . GLY A 1 184 ? 8.495 -3.121 -17.245 1.00 90.50 184 GLY A CA 1
ATOM 1484 C C . GLY A 1 184 ? 9.101 -3.976 -18.360 1.00 90.50 184 GLY A C 1
ATOM 1485 O O . GLY A 1 184 ? 9.839 -3.457 -19.198 1.00 90.50 184 GLY A O 1
ATOM 1486 N N . LYS A 1 185 ? 8.750 -5.268 -18.408 1.00 89.81 185 LYS A N 1
ATOM 1487 C CA . LYS A 1 185 ? 9.233 -6.207 -19.433 1.00 89.81 185 LYS A CA 1
ATOM 1488 C C . LYS A 1 185 ? 8.770 -5.829 -20.836 1.00 89.81 185 LYS A C 1
ATOM 1490 O O . LYS A 1 185 ? 9.576 -5.854 -21.758 1.00 89.81 185 LYS A O 1
ATOM 1495 N N . GLU A 1 186 ? 7.515 -5.423 -21.005 1.00 90.44 186 GLU A N 1
ATOM 1496 C CA . GLU A 1 186 ? 7.008 -4.951 -22.301 1.00 90.44 186 GLU A CA 1
ATOM 1497 C C . GLU A 1 186 ? 7.767 -3.716 -22.793 1.00 90.44 186 GLU A C 1
ATOM 1499 O O . GLU A 1 186 ? 8.197 -3.663 -23.945 1.00 90.44 186 GLU A O 1
ATOM 1504 N N . ARG A 1 187 ? 8.018 -2.746 -21.905 1.00 86.69 187 ARG A N 1
ATOM 1505 C CA . ARG A 1 187 ? 8.816 -1.553 -22.234 1.00 86.69 187 ARG A CA 1
ATOM 1506 C C . ARG A 1 187 ? 10.252 -1.890 -22.617 1.00 86.69 187 ARG A C 1
ATOM 1508 O O . ARG A 1 187 ? 10.828 -1.200 -23.451 1.00 86.69 18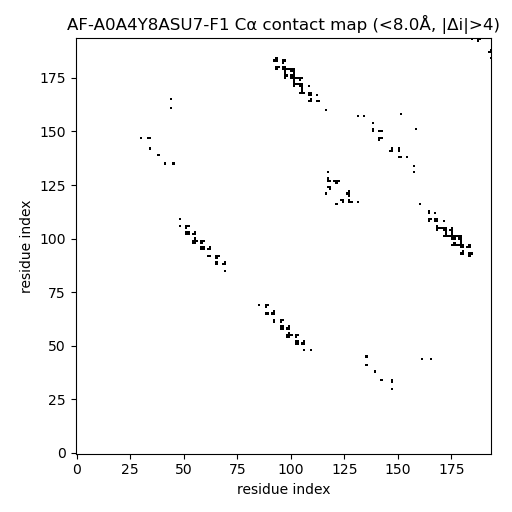7 ARG A O 1
ATOM 1515 N N . MET A 1 188 ? 10.827 -2.927 -22.017 1.00 85.19 188 MET A N 1
ATOM 1516 C CA . MET A 1 188 ? 12.150 -3.428 -22.380 1.00 85.19 188 MET A CA 1
ATOM 1517 C C . MET A 1 188 ? 12.160 -4.161 -23.724 1.00 85.19 188 MET A C 1
ATOM 1519 O O . MET A 1 188 ? 13.062 -3.928 -24.526 1.00 85.19 188 MET A O 1
ATOM 1523 N N . LYS A 1 189 ? 11.134 -4.967 -24.011 1.00 84.62 189 LYS A N 1
ATOM 1524 C CA . LYS A 1 189 ? 10.959 -5.636 -25.307 1.00 84.62 189 LYS A CA 1
ATOM 1525 C C . LYS A 1 189 ? 10.848 -4.629 -26.453 1.00 84.62 189 LYS A C 1
ATOM 1527 O O . LYS A 1 189 ? 11.484 -4.797 -27.487 1.00 84.62 189 LYS A O 1
ATOM 1532 N N . LEU A 1 190 ? 10.123 -3.526 -26.246 1.00 83.06 190 LEU A N 1
ATOM 1533 C CA . LEU A 1 190 ? 10.043 -2.418 -27.211 1.00 83.06 190 LEU A CA 1
ATOM 1534 C C . LEU A 1 190 ? 11.402 -1.758 -27.505 1.00 83.06 190 LEU A C 1
ATOM 1536 O O . LEU A 1 190 ? 11.544 -1.088 -28.522 1.00 83.06 190 LEU A O 1
ATOM 1540 N N . ARG A 1 191 ? 12.395 -1.935 -26.627 1.00 77.88 191 ARG A N 1
ATOM 1541 C CA . ARG A 1 191 ? 13.767 -1.431 -26.788 1.00 77.88 191 ARG A CA 1
ATOM 1542 C C . ARG A 1 191 ? 14.726 -2.480 -27.361 1.00 77.88 191 ARG A C 1
ATOM 1544 O O . ARG A 1 191 ? 15.906 -2.183 -27.493 1.00 77.88 191 ARG A O 1
ATOM 1551 N N . GLY A 1 192 ? 14.252 -3.695 -27.651 1.00 73.56 192 GLY A N 1
ATOM 1552 C CA . GLY A 1 192 ? 15.090 -4.805 -28.117 1.00 73.56 192 GLY A CA 1
ATOM 1553 C C . GLY A 1 192 ? 16.076 -5.331 -27.068 1.00 73.56 192 GLY A C 1
ATOM 1554 O O . GLY A 1 192 ? 17.103 -5.891 -27.432 1.00 73.56 192 GLY A O 1
ATOM 1555 N N . LEU A 1 193 ? 15.797 -5.120 -25.774 1.00 69.06 193 LEU A N 1
ATOM 1556 C CA . LEU A 1 193 ? 16.704 -5.489 -24.676 1.00 69.06 193 LEU A CA 1
ATOM 1557 C C . LEU A 1 193 ? 16.389 -6.838 -24.022 1.00 69.06 193 LEU A C 1
ATOM 1559 O O . LEU A 1 193 ? 17.201 -7.331 -23.238 1.00 69.06 193 LEU A O 1
ATOM 1563 N N . ILE A 1 194 ? 15.207 -7.393 -24.306 1.00 63.16 194 ILE A N 1
ATOM 1564 C CA . ILE A 1 194 ? 14.700 -8.702 -23.867 1.00 63.16 194 ILE A CA 1
ATOM 1565 C C . ILE A 1 194 ? 13.871 -9.294 -25.005 1.00 63.16 194 ILE A C 1
ATOM 1567 O O . ILE A 1 194 ? 13.117 -8.509 -25.630 1.00 63.16 194 ILE A O 1
#

Solvent-accessible surface area (backbone atoms only — not comparable to full-atom values): 9996 Å² total; per-residue (Å²): 127,71,73,64,56,57,54,55,52,50,53,51,52,50,49,53,48,51,53,48,50,48,50,51,49,50,52,51,51,52,51,51,49,51,50,52,52,50,54,52,50,46,52,49,66,68,41,49,59,55,52,26,49,52,50,20,53,54,21,50,53,46,31,55,50,38,50,49,54,51,58,53,47,69,77,67,59,84,77,92,81,49,66,65,60,50,48,54,48,50,52,51,29,32,51,20,33,11,47,21,35,12,21,46,36,18,40,49,38,36,55,52,46,52,49,50,46,25,59,76,74,30,99,42,57,72,57,21,53,52,48,64,71,40,42,61,57,54,53,59,70,46,62,66,71,103,30,62,71,53,43,53,61,75,42,40,70,59,52,54,50,50,52,50,37,50,53,50,16,51,53,36,22,55,50,19,32,55,52,16,37,52,56,31,49,52,59,34,37,78,67,73,77,98

Nearest PDB structures (foldseek):
  2d4u-assembly1_A  TM=2.557E-01  e=4.656E+00  Escherichia coli
  2elb-assembly1_A-2  TM=2.889E-01  e=6.894E+00  Homo sapiens
  2q12-assembly1_A-2  TM=2.651E-01  e=8.388E+00  Homo sapiens
  6ixf-assembly1_A  TM=2.584E-01  e=8.388E+00  Homo sapiens